Protein AF-A0A8H6G5R4-F1 (afdb_monomer_lite)

Organism: NCBI:txid112416

Sequence (240 aa):
MASVSSSRDLWDPYRVLDVDPSSPYSTCVGFAVSTGSRCKWRFNTEQFDTFQRATAVERLKAMSEMHPSQVTLAALYSLARNTLCRDFHQWQADAKSTEWEAKIEDYLLHEHNRGLAVVRPVTQPRYRLDDATQLQYGIAQDKHASEQEMKQLVGQMDVVKQDLAKRDRTIEQLGEQMDAVKYDLAKRDRHVEYLAKQVNVVNQELAEREDKVPSLEQPQKVKRGFWRALGRKFSRIMRK

pLDDT: mean 83.19, std 16.62, range [35.19, 98.19]

Foldseek 3Di:
DDPPPDDPPFPQLCVLLVADLPDQQGAAQFQDPVVRGGGRHGCPDPLHDPVLSVVLVVLSVVCRVDDLVPCDLVSQLSNNCSRHRPPPGNVCSNVSSVVSNVSSVVVVVVVVVVVVVVDDDDDDDPDDPVVVVVVVVVVVVVVVVVVVVVVVVVVVVVVVVVVVVVVVVVVVVVVVVVVVVVVVVVVVVVVVVVVVVVVVVVVVVVVVVVVCVVVVVVVVVVVVVVVVVVVVVVVVVVVD

Radius of gyration: 44.83 Å; chains: 1; bounding box: 81×40×153 Å

Secondary structure (DSSP, 8-state):
------------HHHHTT--TTSTT-B--SEETTTTEE---BTTSTTS-HHHHHHHHHHHHHHHTS-GGG--HHHHHHHHHHHS-TTTTGGGHHHHHHHHHHHHHHHHHHHHHHHHHT----------HHHHHHHHHHHHHHHHHHHHHHHHHHHHHHHHHHHHHHHHHHHHHHHHHHHHHHHHHHHHHHHHHHHHHHHHHHHHHHHHHHHHHHHHHHHHHHHHHHHHHHHHHHHHHTT-

Structure (mmCIF, N/CA/C/O backbone):
data_AF-A0A8H6G5R4-F1
#
_entry.id   AF-A0A8H6G5R4-F1
#
loop_
_atom_site.group_PDB
_atom_site.id
_atom_site.type_symbol
_atom_site.label_atom_id
_atom_site.label_alt_id
_atom_site.label_comp_id
_atom_site.label_asym_id
_atom_site.label_entity_id
_atom_site.label_seq_id
_atom_site.pdbx_PDB_ins_code
_atom_site.Cartn_x
_atom_site.Cartn_y
_atom_site.Cartn_z
_atom_site.occupancy
_atom_site.B_iso_or_equiv
_atom_site.auth_seq_id
_atom_site.auth_comp_id
_atom_site.auth_asym_id
_atom_site.auth_atom_id
_atom_site.pdbx_PDB_mo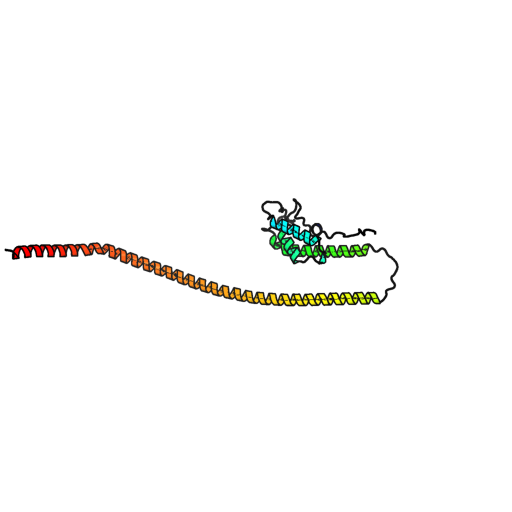del_num
ATOM 1 N N . MET A 1 1 ? 30.477 24.325 -38.672 1.00 38.66 1 MET A N 1
ATOM 2 C CA . MET A 1 1 ? 29.823 23.835 -37.441 1.00 38.66 1 MET A CA 1
ATOM 3 C C . MET A 1 1 ? 28.416 23.405 -37.812 1.00 38.66 1 MET A C 1
ATOM 5 O O . MET A 1 1 ? 27.524 24.237 -37.862 1.00 38.66 1 MET A O 1
ATOM 9 N N . ALA A 1 2 ? 28.258 22.145 -38.217 1.00 35.19 2 ALA A N 1
ATOM 10 C CA . ALA A 1 2 ? 26.959 21.583 -38.567 1.00 35.19 2 ALA A CA 1
ATOM 11 C C . ALA A 1 2 ? 26.328 21.027 -37.287 1.00 35.19 2 ALA A C 1
ATOM 13 O O . ALA A 1 2 ? 26.921 20.172 -36.630 1.00 35.19 2 ALA A O 1
ATOM 14 N N . SER A 1 3 ? 25.171 21.561 -36.905 1.00 40.31 3 SER A N 1
ATOM 15 C CA . SER A 1 3 ? 24.352 21.030 -35.824 1.00 40.31 3 SER A CA 1
ATOM 16 C C . SER A 1 3 ? 23.857 19.643 -36.227 1.00 40.31 3 SER A C 1
ATOM 18 O O . SER A 1 3 ? 23.028 19.491 -37.122 1.00 40.31 3 SER A O 1
ATOM 20 N N . VAL A 1 4 ? 24.387 18.614 -35.569 1.00 40.28 4 VAL A N 1
ATOM 21 C CA . VAL A 1 4 ? 23.888 17.243 -35.684 1.00 40.28 4 VAL A CA 1
ATOM 22 C C . VAL A 1 4 ? 22.517 17.201 -35.014 1.00 40.28 4 VAL A C 1
ATOM 24 O O . VAL A 1 4 ? 22.392 16.990 -33.814 1.00 40.28 4 VAL A O 1
ATOM 27 N N . SER A 1 5 ? 21.479 17.469 -35.797 1.00 49.97 5 SER A N 1
ATOM 28 C CA . SER A 1 5 ? 20.114 17.070 -35.474 1.00 49.97 5 SER A CA 1
ATOM 29 C C . SER A 1 5 ? 19.889 15.725 -36.146 1.00 49.97 5 SER A C 1
ATOM 31 O O . SER A 1 5 ? 19.658 15.696 -37.351 1.00 49.97 5 SER A O 1
ATOM 33 N N . SER A 1 6 ? 20.004 14.613 -35.416 1.00 41.09 6 SER A N 1
ATOM 34 C CA . SER A 1 6 ? 19.425 13.352 -35.889 1.00 41.09 6 SER A CA 1
ATOM 35 C C . SER A 1 6 ? 19.258 12.320 -34.773 1.00 41.09 6 SER A C 1
ATOM 37 O O . SER A 1 6 ? 20.236 11.834 -34.215 1.00 41.09 6 SER A O 1
ATOM 39 N N . SER A 1 7 ? 17.987 11.994 -34.520 1.00 42.78 7 SER A N 1
ATOM 40 C CA . SER A 1 7 ? 17.471 10.759 -33.919 1.00 42.78 7 SER A CA 1
ATOM 41 C C . SER A 1 7 ? 17.737 10.511 -32.426 1.00 42.78 7 SER A C 1
ATOM 43 O O . SER A 1 7 ? 18.259 9.482 -32.014 1.00 42.78 7 SER A O 1
ATOM 45 N N . ARG A 1 8 ? 17.238 11.414 -31.572 1.00 46.03 8 ARG A N 1
ATOM 46 C CA . ARG A 1 8 ? 16.456 10.925 -30.426 1.00 46.03 8 ARG A CA 1
ATOM 47 C C . ARG A 1 8 ? 15.116 10.495 -31.018 1.00 46.03 8 ARG A C 1
ATOM 49 O O . ARG A 1 8 ? 14.203 11.305 -31.093 1.00 46.03 8 ARG A O 1
ATOM 56 N N . ASP A 1 9 ? 15.016 9.282 -31.538 1.00 56.56 9 ASP A N 1
ATOM 57 C CA . ASP A 1 9 ? 13.703 8.688 -31.773 1.00 56.56 9 ASP A CA 1
ATOM 58 C C . ASP A 1 9 ? 13.187 8.339 -30.373 1.00 56.56 9 ASP A C 1
ATOM 60 O O . ASP A 1 9 ? 13.651 7.420 -29.702 1.00 56.56 9 ASP A O 1
ATOM 64 N N . LEU A 1 10 ? 12.422 9.311 -29.868 1.00 70.31 10 LEU A N 1
ATOM 65 C CA . LEU A 1 10 ? 12.208 9.613 -28.462 1.00 70.31 10 LEU A CA 1
ATOM 66 C C . LEU A 1 10 ? 11.535 8.436 -27.760 1.00 70.31 10 LEU A C 1
ATOM 68 O O . LEU A 1 10 ? 10.346 8.191 -27.962 1.00 70.31 10 LEU A O 1
ATOM 72 N N . TRP A 1 11 ? 12.277 7.790 -26.865 1.00 89.62 11 TRP A N 1
ATOM 73 C CA . TRP A 1 11 ? 11.680 7.098 -25.734 1.00 89.62 11 TRP A CA 1
ATOM 74 C C . TRP A 1 11 ? 10.604 8.003 -25.114 1.00 89.62 11 TRP A C 1
ATOM 76 O O . TRP A 1 11 ? 10.897 9.082 -24.597 1.00 89.62 11 TRP A O 1
ATOM 86 N N . ASP A 1 12 ? 9.352 7.573 -25.236 1.00 92.62 12 ASP A N 1
ATOM 87 C CA . ASP A 1 12 ? 8.184 8.272 -24.722 1.00 92.62 12 ASP A CA 1
ATOM 88 C C . ASP A 1 12 ? 7.429 7.315 -23.789 1.00 92.62 12 ASP A C 1
ATOM 90 O O . ASP A 1 12 ? 6.630 6.491 -24.258 1.00 92.62 12 ASP A O 1
ATOM 94 N N . PRO A 1 13 ? 7.668 7.394 -22.467 1.00 93.81 13 PRO A N 1
ATOM 95 C CA . PRO A 1 13 ? 7.026 6.500 -21.512 1.00 93.81 13 PRO A CA 1
ATOM 96 C C . PRO A 1 13 ? 5.502 6.650 -21.511 1.00 93.81 13 PRO A C 1
ATOM 98 O O . PRO A 1 13 ? 4.807 5.688 -21.198 1.00 93.81 13 PRO A O 1
ATOM 101 N N . TYR A 1 14 ? 4.953 7.805 -21.899 1.00 94.19 14 TYR A N 1
ATOM 102 C CA . TYR A 1 14 ? 3.503 7.996 -21.957 1.00 94.19 14 TYR A CA 1
ATOM 103 C C . TYR A 1 14 ? 2.882 7.087 -23.019 1.00 94.19 14 TYR A C 1
ATOM 105 O O . TYR A 1 14 ? 1.879 6.409 -22.777 1.00 94.19 14 TYR A O 1
ATOM 113 N N . ARG A 1 15 ? 3.522 7.030 -24.191 1.00 92.81 15 ARG A N 1
ATOM 114 C CA . ARG A 1 15 ? 3.078 6.215 -25.321 1.00 92.81 15 ARG A CA 1
ATOM 115 C C . ARG A 1 15 ? 3.380 4.733 -25.127 1.00 92.81 15 ARG A C 1
ATOM 117 O O . ARG A 1 15 ? 2.505 3.914 -25.395 1.00 92.81 15 ARG A O 1
ATOM 124 N N . VAL A 1 16 ? 4.585 4.380 -24.674 1.00 94.12 16 VAL A N 1
ATOM 125 C CA . VAL A 1 16 ? 4.979 2.968 -24.503 1.00 94.12 16 VAL A CA 1
ATOM 126 C C . VAL A 1 16 ? 4.159 2.302 -23.398 1.00 94.12 16 VAL A C 1
ATOM 128 O O . VAL A 1 16 ? 3.725 1.161 -23.548 1.00 94.12 16 VAL A O 1
ATOM 131 N N . LEU A 1 17 ? 3.882 3.021 -22.308 1.00 95.25 17 LEU A N 1
ATOM 132 C CA . LEU A 1 17 ? 3.147 2.473 -21.167 1.00 95.25 17 LEU A CA 1
ATOM 133 C C . LEU A 1 17 ? 1.622 2.654 -21.279 1.00 95.25 17 LEU A C 1
ATOM 135 O O . LEU A 1 17 ? 0.887 2.121 -20.446 1.00 95.25 17 LEU A O 1
ATOM 139 N N . ASP A 1 18 ? 1.134 3.340 -22.319 1.00 93.25 18 ASP A N 1
ATOM 140 C CA . ASP A 1 18 ? -0.285 3.673 -22.525 1.00 93.25 18 ASP A CA 1
ATOM 141 C C . ASP A 1 18 ? -0.898 4.400 -21.309 1.00 93.25 18 ASP A C 1
ATOM 143 O O . ASP A 1 18 ? -1.941 4.031 -20.749 1.00 93.25 18 ASP A O 1
ATOM 147 N N . VAL A 1 19 ? -0.209 5.441 -20.837 1.00 92.69 19 VAL A N 1
ATOM 148 C CA . VAL A 1 19 ? -0.613 6.190 -19.648 1.00 92.69 19 VAL A CA 1
ATOM 149 C C . VAL A 1 19 ? -0.302 7.674 -19.796 1.00 92.69 19 VAL A C 1
ATOM 151 O O . VAL A 1 19 ? 0.825 8.079 -20.044 1.00 92.69 19 VAL A O 1
ATOM 154 N N . ASP A 1 20 ? -1.323 8.505 -19.612 1.00 89.69 20 ASP A N 1
ATOM 155 C CA . ASP A 1 20 ? -1.184 9.959 -19.675 1.00 89.69 20 ASP A CA 1
ATOM 156 C C . ASP A 1 20 ? -1.947 10.603 -18.520 1.00 89.69 20 ASP A C 1
ATOM 158 O O . ASP A 1 20 ? -3.081 11.025 -18.705 1.00 89.69 20 ASP A O 1
ATOM 162 N N . PRO A 1 21 ? -1.394 10.665 -17.301 1.00 85.31 21 PRO A N 1
ATOM 163 C CA . PRO A 1 21 ? -2.087 11.241 -16.149 1.00 85.31 21 PRO A CA 1
ATOM 164 C C . PRO A 1 21 ? -2.329 12.754 -16.292 1.00 85.31 21 PRO A C 1
ATOM 166 O O . PRO A 1 21 ? -3.100 13.324 -15.518 1.00 85.31 21 PRO A O 1
ATOM 169 N N . SER A 1 22 ? -1.715 13.420 -17.274 1.00 84.44 22 SER A N 1
ATOM 170 C CA . SER A 1 22 ? -1.939 14.839 -17.560 1.00 84.44 22 SER A CA 1
ATOM 171 C C . SER A 1 22 ? -3.237 15.062 -18.338 1.00 84.44 22 SER A C 1
ATOM 173 O O . SER A 1 22 ? -3.900 16.079 -18.119 1.00 84.44 22 SER A O 1
ATOM 175 N N . SER A 1 23 ? -3.653 14.103 -19.171 1.00 86.00 23 SER A N 1
ATOM 176 C CA . SER A 1 23 ? -4.891 14.195 -19.948 1.00 86.00 23 SER A CA 1
ATOM 177 C C . SER A 1 23 ? -6.155 14.219 -19.072 1.00 86.00 23 SER A C 1
ATOM 179 O O . SER A 1 23 ? -6.308 13.407 -18.153 1.00 86.00 23 SER A O 1
ATOM 181 N N . PRO A 1 24 ? -7.139 15.085 -19.388 1.00 79.62 24 PRO A N 1
ATOM 182 C CA . PRO A 1 24 ? -8.436 15.093 -18.707 1.00 79.62 24 PRO A CA 1
ATOM 183 C C . PRO A 1 24 ? -9.267 13.827 -18.978 1.00 79.62 24 PRO A C 1
ATOM 185 O O . PRO A 1 24 ? -10.231 13.554 -18.260 1.00 79.62 24 PRO A O 1
ATOM 188 N N . TYR A 1 25 ? -8.903 13.049 -20.003 1.00 84.06 25 TYR A N 1
ATOM 189 C CA . TYR A 1 25 ? -9.539 11.777 -20.362 1.00 84.06 25 TYR A CA 1
ATOM 190 C C . TYR A 1 25 ? -8.823 10.568 -19.778 1.00 84.06 25 TYR A C 1
ATOM 192 O O . TYR A 1 25 ? -9.201 9.429 -20.048 1.00 84.06 25 TYR A O 1
ATOM 200 N N . SER A 1 26 ? -7.783 10.811 -18.994 1.00 86.06 26 SER A N 1
ATOM 201 C CA . SER A 1 26 ? -6.977 9.748 -18.453 1.00 86.06 26 SER A CA 1
ATOM 202 C C . SER A 1 26 ? -7.747 8.946 -17.418 1.00 86.06 26 SER A C 1
ATOM 204 O O . SER A 1 26 ? -8.464 9.490 -16.568 1.00 86.06 26 SER A O 1
ATOM 206 N N . THR A 1 27 ? -7.623 7.631 -17.537 1.00 90.94 27 THR A N 1
ATOM 207 C CA . THR A 1 27 ? -8.358 6.660 -16.738 1.00 90.94 27 THR A CA 1
ATOM 208 C C . THR A 1 27 ? -7.418 5.645 -16.118 1.00 90.94 27 THR A C 1
ATOM 210 O O . THR A 1 27 ? -6.323 5.382 -16.632 1.00 90.94 27 THR A O 1
ATOM 213 N N . CYS A 1 28 ? -7.885 5.066 -15.017 1.00 92.62 28 CYS A N 1
ATOM 214 C CA . CYS A 1 28 ? -7.249 3.954 -14.334 1.00 92.62 28 CYS A CA 1
ATOM 215 C C . CYS A 1 28 ? -6.707 2.919 -15.339 1.00 92.62 28 CYS A C 1
ATOM 217 O O . CYS A 1 28 ? -7.421 2.473 -16.238 1.00 92.62 28 CYS A O 1
ATOM 219 N N . VAL A 1 29 ? -5.437 2.532 -15.194 1.00 94.75 29 VAL A N 1
ATOM 220 C CA . VAL A 1 29 ? -4.781 1.537 -16.074 1.00 94.75 29 VAL A CA 1
ATOM 221 C C . VAL A 1 29 ? -5.223 0.098 -15.778 1.00 94.75 29 VAL A C 1
ATOM 223 O O . VAL A 1 29 ? -4.843 -0.836 -16.484 1.00 94.75 29 VAL A O 1
ATOM 226 N N . GLY A 1 30 ? -6.022 -0.087 -14.725 1.00 94.12 30 GLY A N 1
ATOM 227 C CA . GLY A 1 30 ? -6.499 -1.381 -14.256 1.00 94.12 30 GLY A CA 1
ATOM 228 C C . GLY A 1 30 ? -7.525 -2.007 -15.192 1.00 94.12 30 GLY A C 1
ATOM 229 O O . GLY A 1 30 ? -8.238 -1.316 -15.921 1.00 94.12 30 GLY A O 1
ATOM 230 N N . PHE A 1 31 ? -7.611 -3.331 -15.157 1.00 95.06 31 PHE A N 1
ATOM 231 C CA . PHE A 1 31 ? -8.575 -4.111 -15.919 1.00 95.06 31 PHE A CA 1
ATOM 232 C C . PHE A 1 31 ? -9.818 -4.393 -15.075 1.00 95.06 31 PHE A C 1
ATOM 234 O O . PHE A 1 31 ? -9.733 -5.032 -14.024 1.00 95.06 31 PHE A O 1
ATOM 241 N N . ALA A 1 32 ? -10.975 -3.944 -15.557 1.00 92.94 32 ALA A N 1
ATOM 242 C CA . ALA A 1 32 ? -12.261 -4.198 -14.930 1.00 92.94 32 ALA A CA 1
ATOM 243 C C . ALA A 1 32 ? -12.872 -5.483 -15.506 1.00 92.94 32 ALA A C 1
ATOM 245 O O . ALA A 1 32 ? -13.369 -5.501 -16.634 1.00 92.94 32 ALA A O 1
ATOM 246 N N . VAL A 1 33 ? -12.870 -6.556 -14.710 1.00 89.50 33 VAL A N 1
ATOM 247 C CA . VAL A 1 33 ? -13.396 -7.874 -15.117 1.00 89.50 33 VAL A CA 1
ATOM 248 C C . VAL A 1 33 ? -14.872 -7.800 -15.516 1.00 89.50 33 VAL A C 1
ATOM 250 O O . VAL A 1 33 ? -15.284 -8.450 -16.469 1.00 89.50 33 VAL A O 1
ATOM 253 N N . SER A 1 34 ? -15.658 -6.954 -14.845 1.00 89.38 34 SER A N 1
ATOM 254 C CA . SER A 1 34 ? -17.087 -6.773 -15.126 1.00 89.38 34 SER A CA 1
ATOM 255 C C . SER A 1 34 ? -17.384 -6.226 -16.525 1.00 89.38 34 SER A C 1
ATOM 257 O O . SER A 1 34 ? -18.458 -6.489 -17.057 1.00 89.38 34 SER A O 1
ATOM 259 N N . THR A 1 35 ? -16.459 -5.473 -17.124 1.00 88.56 35 THR A N 1
ATOM 260 C CA . THR A 1 35 ? -16.631 -4.880 -18.460 1.00 88.56 35 THR A CA 1
ATOM 261 C C . THR A 1 35 ? -15.692 -5.473 -19.505 1.00 88.56 35 THR A C 1
ATOM 263 O O . THR A 1 35 ? -15.773 -5.085 -20.668 1.00 88.56 35 THR A O 1
ATOM 266 N N . GLY A 1 36 ? -14.786 -6.373 -19.109 1.00 92.50 36 GLY A N 1
ATOM 267 C CA . GLY A 1 36 ? -13.773 -6.951 -19.993 1.00 92.50 36 GLY A CA 1
ATOM 268 C C . GLY A 1 36 ? -12.837 -5.907 -20.608 1.00 92.50 36 GLY A C 1
ATOM 269 O O . GLY A 1 36 ? -12.314 -6.114 -21.699 1.00 92.50 36 GLY A O 1
ATOM 270 N N . SER A 1 37 ? -12.666 -4.752 -19.959 1.00 93.19 37 SER A N 1
ATOM 271 C CA . SER A 1 37 ? -11.958 -3.605 -20.531 1.00 93.19 37 SER A CA 1
ATOM 272 C C . SER A 1 37 ? -11.129 -2.861 -19.490 1.00 93.19 37 SER A C 1
ATOM 274 O O . SER A 1 37 ? -11.285 -3.059 -18.284 1.00 93.19 37 SER A O 1
ATOM 276 N N . ARG A 1 38 ? -10.294 -1.923 -19.955 1.00 92.19 38 ARG A N 1
ATOM 277 C CA . ARG A 1 38 ? -9.663 -0.927 -19.082 1.00 92.19 38 ARG A CA 1
ATOM 278 C C . ARG A 1 38 ? -10.729 -0.191 -18.264 1.00 92.19 38 ARG A C 1
ATOM 280 O O . ARG A 1 38 ? -11.811 0.131 -18.771 1.00 92.19 38 ARG A O 1
ATOM 287 N N . CYS A 1 39 ? -10.426 0.034 -16.993 1.00 92.88 39 CYS A N 1
ATOM 288 C CA . CYS A 1 39 ? -11.277 0.746 -16.061 1.00 92.88 39 CYS A CA 1
ATOM 289 C C . CYS A 1 39 ? -11.512 2.174 -16.565 1.00 92.88 39 CYS A C 1
ATOM 291 O O . CYS A 1 39 ? -10.571 2.897 -16.865 1.00 92.88 39 CYS A O 1
ATOM 293 N N . LYS A 1 40 ? -12.776 2.604 -16.633 1.00 89.50 40 LYS A N 1
ATOM 294 C CA . LYS A 1 40 ? -13.148 3.940 -17.132 1.00 89.50 40 LYS A CA 1
ATOM 295 C C . LYS A 1 40 ? -13.137 5.025 -16.049 1.00 89.50 40 LYS A C 1
ATOM 297 O O . LYS A 1 40 ? -13.574 6.147 -16.307 1.00 89.50 40 LYS A O 1
ATOM 302 N N . TRP A 1 41 ? -12.667 4.705 -14.842 1.00 87.56 41 TRP A N 1
ATOM 303 C CA . TRP A 1 41 ? -12.584 5.671 -13.748 1.00 87.56 41 TRP A CA 1
ATOM 304 C C . TRP A 1 41 ? -11.518 6.716 -14.069 1.00 87.56 41 TRP A C 1
ATOM 306 O O . TRP A 1 41 ? -10.355 6.368 -14.272 1.00 87.56 41 TRP A O 1
ATOM 316 N N . ARG A 1 42 ? -11.922 7.986 -14.142 1.00 82.88 42 ARG A N 1
ATOM 317 C CA . ARG A 1 42 ? -11.053 9.106 -14.525 1.00 82.88 42 ARG A CA 1
ATOM 318 C C . ARG A 1 42 ? -10.220 9.626 -13.355 1.00 82.88 42 ARG A C 1
ATOM 320 O O . ARG A 1 42 ? -10.714 9.705 -12.237 1.00 82.88 42 ARG A O 1
ATOM 327 N N . PHE A 1 43 ? -9.013 10.106 -13.645 1.00 72.81 43 PHE A N 1
ATOM 328 C CA . PHE A 1 43 ? -8.146 10.769 -12.656 1.00 72.81 43 PHE A CA 1
ATOM 329 C C . PHE A 1 43 ? -8.603 12.184 -12.256 1.00 72.81 43 PHE A C 1
ATOM 331 O O . PHE A 1 43 ? -7.994 12.793 -11.386 1.00 72.81 43 PHE A O 1
ATOM 338 N N . ASN A 1 44 ? -9.638 12.731 -12.905 1.00 60.12 44 ASN A N 1
ATOM 339 C CA . ASN A 1 44 ? -10.095 14.117 -12.720 1.00 60.12 44 ASN A CA 1
ATOM 340 C C . ASN A 1 44 ? -11.446 14.235 -11.986 1.00 60.12 44 ASN A C 1
ATOM 342 O O . ASN A 1 44 ? -12.145 15.235 -12.118 1.00 60.12 44 ASN A O 1
ATOM 346 N N . THR A 1 45 ? -11.866 13.193 -11.269 1.00 62.56 45 THR A N 1
ATOM 347 C CA . THR A 1 45 ? -12.990 13.292 -10.325 1.00 62.56 45 THR A CA 1
ATOM 348 C C . THR A 1 45 ? -12.450 13.706 -8.961 1.00 62.56 45 THR A C 1
ATOM 350 O O . THR A 1 45 ? -11.389 13.216 -8.598 1.00 62.56 45 THR A O 1
ATOM 353 N N . GLU A 1 46 ? -13.184 14.501 -8.175 1.00 60.25 46 GLU A N 1
ATOM 354 C CA . GLU A 1 46 ? -12.821 14.879 -6.785 1.00 60.25 46 GLU A CA 1
ATOM 355 C C . GLU A 1 46 ? -12.451 13.680 -5.887 1.00 60.25 46 GLU A C 1
ATOM 357 O O . GLU A 1 46 ? -11.778 13.826 -4.874 1.00 60.25 46 GLU A O 1
ATOM 362 N N . GLN A 1 47 ? -12.877 12.478 -6.277 1.00 58.16 47 GLN A N 1
ATOM 363 C CA . GLN A 1 47 ? -12.598 11.207 -5.611 1.00 58.16 47 GLN A CA 1
ATOM 364 C C . GLN A 1 47 ? -11.198 10.638 -5.900 1.00 58.16 47 GLN A C 1
ATOM 366 O O . GLN A 1 47 ? -10.760 9.729 -5.199 1.00 58.16 47 GLN A O 1
ATOM 371 N N . PHE A 1 48 ? -10.499 11.126 -6.930 1.00 66.31 48 PHE A N 1
ATOM 372 C CA . PHE A 1 48 ? -9.139 10.698 -7.243 1.00 66.31 48 PHE A CA 1
ATOM 373 C C . PHE A 1 48 ? -8.145 11.681 -6.629 1.00 66.31 48 PHE A C 1
ATOM 375 O O . PHE A 1 48 ? -8.193 12.879 -6.894 1.00 66.31 48 PHE A O 1
ATOM 382 N N . ASP A 1 49 ? -7.248 11.162 -5.795 1.00 70.88 49 ASP A N 1
ATOM 383 C CA . ASP A 1 49 ? -6.310 11.956 -5.011 1.00 70.88 49 ASP A CA 1
ATOM 384 C C . ASP A 1 49 ? -5.367 12.758 -5.927 1.00 70.88 49 ASP A C 1
ATOM 386 O O . ASP A 1 49 ? -4.539 12.188 -6.648 1.00 70.88 49 ASP A O 1
ATOM 390 N N . THR A 1 50 ? -5.485 14.091 -5.892 1.00 78.19 50 THR A N 1
ATOM 391 C CA . THR A 1 50 ? -4.631 15.046 -6.619 1.00 78.19 50 THR A CA 1
ATOM 392 C C . THR A 1 50 ? -3.144 14.730 -6.436 1.00 78.19 50 THR A C 1
ATOM 394 O O . THR A 1 50 ? -2.347 14.917 -7.359 1.00 78.19 50 THR A O 1
ATOM 397 N N . PHE A 1 51 ? -2.771 14.183 -5.275 1.00 83.69 51 PHE A N 1
ATOM 398 C CA . PHE A 1 51 ? -1.410 13.763 -4.972 1.00 83.69 51 PHE A CA 1
ATOM 399 C C . PHE A 1 51 ? -0.939 12.566 -5.816 1.00 83.69 51 PHE A C 1
ATOM 401 O O . PHE A 1 51 ? 0.184 12.581 -6.328 1.00 83.69 51 PHE A O 1
ATOM 408 N N . GLN A 1 52 ? -1.782 11.545 -6.014 1.00 85.69 52 GLN A N 1
ATOM 409 C CA . GLN A 1 52 ? -1.431 10.367 -6.822 1.00 85.69 52 GLN A CA 1
ATOM 410 C C . GLN A 1 52 ? -1.198 10.754 -8.280 1.00 85.69 52 GLN A C 1
ATOM 412 O O . GLN A 1 52 ? -0.205 10.347 -8.884 1.00 85.69 52 GLN A O 1
ATOM 417 N N . ARG A 1 53 ? -2.067 11.612 -8.826 1.00 86.31 53 ARG A N 1
ATOM 418 C CA . ARG A 1 53 ? -1.928 12.124 -10.192 1.00 86.31 53 ARG A CA 1
ATOM 419 C C . ARG A 1 53 ? -0.626 12.902 -10.375 1.00 86.31 53 ARG A C 1
ATOM 421 O O . ARG A 1 53 ? 0.119 12.608 -11.306 1.00 86.31 53 ARG A O 1
ATOM 428 N N . ALA A 1 54 ? -0.334 13.855 -9.489 1.00 88.38 54 ALA A N 1
ATOM 429 C CA . ALA A 1 54 ? 0.908 14.628 -9.546 1.00 88.38 54 ALA A CA 1
ATOM 430 C C . ALA A 1 54 ? 2.142 13.713 -9.465 1.00 88.38 54 ALA A C 1
ATOM 432 O O . ALA A 1 54 ? 3.071 13.841 -10.258 1.00 88.38 54 ALA A O 1
ATOM 433 N N . THR A 1 55 ? 2.104 12.717 -8.578 1.00 91.88 55 THR A N 1
ATOM 434 C CA . THR A 1 55 ? 3.180 11.727 -8.441 1.00 91.88 55 THR A CA 1
ATOM 435 C C . THR A 1 55 ? 3.358 10.888 -9.711 1.00 91.88 55 THR A C 1
ATOM 437 O O . THR A 1 55 ? 4.489 10.612 -10.106 1.00 91.88 55 THR A O 1
ATOM 440 N N . ALA A 1 56 ? 2.271 10.484 -10.376 1.00 93.31 56 ALA A N 1
ATOM 441 C CA . ALA A 1 56 ? 2.342 9.752 -11.640 1.00 93.31 56 ALA A CA 1
ATOM 442 C C . ALA A 1 56 ? 2.966 10.598 -12.764 1.00 93.31 56 ALA A C 1
ATOM 444 O O . ALA A 1 56 ? 3.809 10.092 -13.504 1.00 93.31 56 ALA A O 1
ATOM 445 N N . VAL A 1 57 ? 2.596 11.882 -12.860 1.00 92.94 57 VAL A N 1
ATOM 446 C CA . VAL A 1 57 ? 3.170 12.831 -13.833 1.00 92.94 57 VAL A CA 1
ATOM 447 C C . VAL A 1 57 ? 4.675 12.990 -13.614 1.00 92.94 57 VAL A C 1
ATOM 449 O O . VAL A 1 57 ? 5.449 12.809 -14.551 1.00 92.94 57 VAL A O 1
ATOM 452 N N . GLU A 1 58 ? 5.105 13.261 -12.380 1.00 94.06 58 GLU A N 1
ATOM 453 C CA . GLU A 1 58 ? 6.530 13.426 -12.060 1.00 94.06 58 GLU A CA 1
ATOM 454 C C . GLU A 1 58 ? 7.338 12.153 -12.353 1.00 94.06 58 GLU A C 1
ATOM 456 O O . GLU A 1 58 ? 8.456 12.224 -12.860 1.00 94.06 58 GLU A O 1
ATOM 461 N N . ARG A 1 59 ? 6.762 10.967 -12.115 1.00 95.06 59 ARG A N 1
ATOM 462 C CA . ARG A 1 59 ? 7.421 9.691 -12.435 1.00 95.06 59 ARG A CA 1
ATOM 463 C C . ARG A 1 59 ? 7.603 9.480 -13.931 1.00 95.06 59 ARG A C 1
ATOM 465 O O . ARG A 1 59 ? 8.692 9.095 -14.343 1.00 95.06 59 ARG A O 1
ATOM 472 N N . LEU A 1 60 ? 6.573 9.735 -14.735 1.00 95.44 60 LEU A N 1
ATOM 473 C CA . LEU A 1 60 ? 6.675 9.617 -16.194 1.00 95.44 60 LEU A CA 1
ATOM 474 C C . LEU A 1 60 ? 7.657 10.634 -16.769 1.00 95.44 60 LEU A C 1
ATOM 476 O O . LEU A 1 60 ? 8.434 10.301 -17.660 1.00 95.44 60 LEU A O 1
ATOM 480 N N . LYS A 1 61 ? 7.679 11.849 -16.216 1.00 94.00 61 LYS A N 1
ATOM 481 C CA . LYS A 1 61 ? 8.672 12.862 -16.568 1.00 94.00 61 LYS A CA 1
ATOM 482 C C . LYS A 1 61 ? 10.092 12.386 -16.255 1.00 94.00 61 LYS A C 1
ATOM 484 O O . LYS A 1 61 ? 10.924 12.379 -17.156 1.00 94.00 61 LYS A O 1
ATOM 489 N N . ALA A 1 62 ? 10.348 11.897 -15.043 1.00 93.62 62 ALA A N 1
ATOM 490 C CA . ALA A 1 62 ? 11.653 11.347 -14.680 1.00 93.62 62 ALA A CA 1
ATOM 491 C C . ALA A 1 62 ? 12.051 10.167 -15.586 1.00 93.62 62 ALA A C 1
ATOM 493 O O . ALA A 1 62 ? 13.189 10.086 -16.034 1.00 93.62 62 ALA A O 1
ATOM 494 N N . MET A 1 63 ? 11.108 9.277 -15.919 1.00 95.62 63 MET A N 1
ATOM 495 C CA . MET A 1 63 ? 11.351 8.183 -16.866 1.00 95.62 63 MET A CA 1
ATOM 496 C C . MET A 1 63 ? 11.718 8.691 -18.259 1.00 95.62 63 MET A C 1
ATOM 498 O O . MET A 1 63 ? 12.599 8.107 -18.875 1.00 95.62 63 MET A O 1
ATOM 502 N N . SER A 1 64 ? 11.100 9.773 -18.744 1.00 93.56 64 SER A N 1
ATOM 503 C CA . SER A 1 64 ? 11.390 10.346 -20.070 1.00 93.56 64 SER A CA 1
ATOM 504 C C . SER A 1 64 ? 12.801 10.934 -20.193 1.00 93.56 64 SER A C 1
ATOM 506 O O . SER A 1 64 ? 13.313 11.098 -21.298 1.00 93.56 64 SER A O 1
ATOM 508 N N . GLU A 1 65 ? 13.445 11.223 -19.061 1.00 91.75 65 GLU A N 1
ATOM 509 C CA . GLU A 1 65 ? 14.817 11.733 -18.993 1.00 91.75 65 GLU A CA 1
ATOM 510 C C . GLU A 1 65 ? 15.863 10.602 -18.913 1.00 91.75 65 GLU A C 1
ATOM 512 O O . GLU A 1 65 ? 17.057 10.856 -19.073 1.00 91.75 65 GLU A O 1
ATOM 517 N N . MET A 1 66 ? 15.427 9.356 -18.697 1.00 90.75 66 MET A N 1
ATOM 518 C CA . MET A 1 66 ? 16.284 8.173 -18.582 1.00 90.75 66 MET A CA 1
ATOM 519 C C . MET A 1 66 ? 16.255 7.326 -19.857 1.00 90.75 66 MET A C 1
ATOM 521 O O . MET A 1 66 ? 15.296 7.357 -20.628 1.00 90.75 66 MET A O 1
ATOM 525 N N . HIS A 1 67 ? 17.299 6.521 -20.069 1.00 90.38 67 HIS A N 1
ATOM 526 C CA . HIS A 1 67 ? 17.247 5.484 -21.099 1.00 90.38 67 HIS A CA 1
ATOM 527 C C . HIS A 1 67 ? 16.257 4.380 -20.666 1.00 90.38 67 HIS A C 1
ATOM 529 O O . HIS A 1 67 ? 16.258 4.024 -19.486 1.00 90.38 67 HIS A O 1
ATOM 535 N N . PRO A 1 68 ? 15.443 3.791 -21.567 1.00 92.44 68 PRO A N 1
ATOM 536 C CA . PRO A 1 68 ? 14.446 2.779 -21.200 1.00 92.44 68 PRO A CA 1
ATOM 537 C C . PRO A 1 68 ? 15.018 1.597 -20.402 1.00 92.44 68 PRO A C 1
ATOM 539 O O . PRO A 1 68 ? 14.380 1.129 -19.467 1.00 92.44 68 PRO A O 1
ATOM 542 N N . SER A 1 69 ? 16.258 1.176 -20.681 1.00 90.06 69 SER A N 1
ATOM 543 C CA . SER A 1 69 ? 16.938 0.101 -19.930 1.00 90.06 69 SER A CA 1
ATOM 544 C C . SER A 1 69 ? 17.296 0.453 -18.477 1.00 90.06 69 SER A C 1
ATOM 546 O O . SER A 1 69 ? 17.742 -0.411 -17.732 1.00 90.06 69 SER A O 1
ATOM 548 N N . GLN A 1 70 ? 17.173 1.722 -18.079 1.00 92.50 70 GLN A N 1
ATOM 549 C CA . GLN A 1 70 ? 17.427 2.195 -16.714 1.00 92.50 70 GLN A CA 1
ATOM 550 C C . GLN A 1 70 ? 16.137 2.280 -15.885 1.00 92.50 70 GLN A C 1
ATOM 552 O O . GLN A 1 70 ? 16.189 2.533 -14.680 1.00 92.50 70 GLN A O 1
ATOM 557 N N . VAL A 1 71 ? 14.969 2.092 -16.509 1.00 94.12 71 VAL A N 1
ATOM 558 C CA . VAL A 1 71 ? 13.683 2.109 -15.813 1.00 94.12 71 VAL A CA 1
ATOM 559 C C . VAL A 1 71 ? 13.545 0.823 -15.003 1.00 94.12 71 VAL A C 1
ATOM 561 O O . VAL A 1 71 ? 13.450 -0.267 -15.551 1.00 94.12 71 VAL A O 1
ATOM 564 N N . THR A 1 72 ? 13.536 0.949 -13.677 1.00 94.88 72 THR A N 1
ATOM 565 C CA . THR A 1 72 ? 13.469 -0.207 -12.775 1.00 94.88 72 THR A CA 1
ATOM 566 C C . THR A 1 72 ? 12.037 -0.690 -12.554 1.00 94.88 72 THR A C 1
ATOM 568 O O . THR A 1 72 ? 11.090 0.105 -12.539 1.00 94.88 72 THR A O 1
ATOM 571 N N . LEU A 1 73 ? 11.879 -1.980 -12.242 1.00 92.12 73 LEU A N 1
ATOM 572 C CA . LEU A 1 73 ? 10.590 -2.562 -11.858 1.00 92.12 73 LEU A CA 1
ATOM 573 C C . LEU A 1 73 ? 9.948 -1.829 -10.665 1.00 92.12 73 LEU A C 1
ATOM 575 O O . LEU A 1 73 ? 8.742 -1.596 -10.648 1.00 92.12 73 LEU A O 1
ATOM 579 N N . ALA A 1 74 ? 10.747 -1.371 -9.696 1.00 93.88 74 ALA A N 1
ATOM 580 C CA . ALA A 1 74 ? 10.254 -0.583 -8.564 1.00 93.88 74 ALA A CA 1
ATOM 581 C C . ALA A 1 74 ? 9.644 0.766 -8.997 1.00 93.88 74 ALA A C 1
ATOM 583 O O . ALA A 1 74 ? 8.635 1.212 -8.436 1.00 93.88 74 ALA A O 1
ATOM 584 N N . ALA A 1 75 ? 10.226 1.420 -10.009 1.00 95.00 75 ALA A N 1
ATOM 585 C CA . ALA A 1 75 ? 9.685 2.655 -10.566 1.00 95.00 75 ALA A CA 1
ATOM 586 C C . ALA A 1 75 ? 8.358 2.403 -11.302 1.00 95.00 75 ALA A C 1
ATOM 588 O O . ALA A 1 75 ? 7.408 3.169 -11.104 1.00 95.00 75 ALA A O 1
ATOM 589 N N . LEU A 1 76 ? 8.269 1.311 -12.070 1.00 97.19 76 LEU A N 1
ATOM 590 C CA . LEU A 1 76 ? 7.048 0.875 -12.759 1.00 97.19 76 LEU A CA 1
ATOM 591 C C . LEU A 1 76 ? 5.939 0.492 -11.777 1.00 97.19 76 LEU A C 1
ATOM 593 O O . LEU A 1 76 ? 4.808 0.946 -11.925 1.00 97.19 76 LEU A O 1
ATOM 597 N N . TYR A 1 77 ? 6.261 -0.267 -10.730 1.00 96.94 77 TYR A N 1
ATOM 598 C CA . TYR A 1 77 ? 5.316 -0.637 -9.677 1.00 96.94 77 TYR A CA 1
ATOM 599 C C . TYR A 1 77 ? 4.731 0.595 -8.990 1.00 96.94 77 TYR A C 1
ATOM 601 O O . TYR A 1 77 ? 3.519 0.722 -8.800 1.00 96.94 77 TYR A O 1
ATOM 609 N N . SER A 1 78 ? 5.587 1.560 -8.652 1.00 96.06 78 SER A N 1
ATOM 610 C CA . SER A 1 78 ? 5.116 2.795 -8.041 1.00 96.06 78 SER A CA 1
ATOM 611 C C . SER A 1 78 ? 4.265 3.629 -9.003 1.00 96.06 78 SER A C 1
ATOM 613 O O . SER A 1 78 ? 3.246 4.183 -8.587 1.00 96.06 78 SER A O 1
ATOM 615 N N . LEU A 1 79 ? 4.617 3.691 -10.290 1.00 96.81 79 LEU A N 1
ATOM 616 C CA . LEU A 1 79 ? 3.771 4.317 -11.308 1.00 96.81 79 LEU A CA 1
ATOM 617 C C . LEU A 1 79 ? 2.407 3.613 -11.410 1.00 96.81 79 LEU A C 1
ATOM 619 O O . LEU A 1 79 ? 1.378 4.288 -11.457 1.00 96.81 79 LEU A O 1
ATOM 623 N N . ALA A 1 80 ? 2.375 2.279 -11.361 1.00 96.56 80 ALA A N 1
ATOM 624 C CA . ALA A 1 80 ? 1.145 1.496 -11.433 1.00 96.56 80 ALA A CA 1
ATOM 625 C C . ALA A 1 80 ? 0.230 1.835 -10.253 1.00 96.56 80 ALA A C 1
ATOM 627 O O . ALA A 1 80 ? -0.932 2.186 -10.440 1.00 96.56 80 ALA A O 1
ATOM 628 N N . ARG A 1 81 ? 0.766 1.874 -9.028 1.00 95.25 81 ARG A N 1
ATOM 629 C CA . ARG A 1 81 ? -0.009 2.272 -7.842 1.00 95.25 81 ARG A CA 1
ATOM 630 C C . ARG A 1 81 ? -0.610 3.672 -7.936 1.00 95.25 81 ARG A C 1
ATOM 632 O O . ARG A 1 81 ? -1.719 3.876 -7.453 1.00 95.25 81 ARG A O 1
ATOM 639 N N . ASN A 1 82 ? 0.092 4.614 -8.563 1.00 93.62 82 ASN A N 1
ATOM 640 C CA . ASN A 1 82 ? -0.382 5.992 -8.734 1.00 93.62 82 ASN A CA 1
ATOM 641 C C . ASN A 1 82 ? -1.336 6.172 -9.930 1.00 93.62 82 ASN A C 1
ATOM 643 O O . ASN A 1 82 ? -1.913 7.241 -10.102 1.00 93.62 82 ASN A O 1
ATOM 647 N N . THR A 1 83 ? -1.512 5.134 -10.751 1.00 94.12 83 THR A N 1
ATOM 648 C CA . THR A 1 83 ? -2.371 5.144 -11.948 1.00 94.12 83 THR A CA 1
ATOM 649 C C . THR A 1 83 ? -3.504 4.111 -11.870 1.00 94.12 83 THR A C 1
ATOM 651 O O . THR A 1 83 ? -4.318 3.991 -12.786 1.00 94.12 83 THR A O 1
ATOM 654 N N . LEU A 1 84 ? -3.611 3.385 -10.755 1.00 93.12 84 LEU A N 1
ATOM 655 C CA . LEU A 1 84 ? -4.692 2.452 -10.442 1.00 93.12 84 LEU A CA 1
ATOM 656 C C . LEU A 1 84 ? -5.649 3.082 -9.429 1.00 93.12 84 LEU A C 1
ATOM 658 O O . LEU A 1 84 ? -5.217 3.710 -8.465 1.00 93.12 84 LEU A O 1
ATOM 662 N N . CYS A 1 85 ? -6.960 2.884 -9.590 1.00 90.88 85 CYS A N 1
ATOM 663 C CA . CYS A 1 85 ? -7.908 3.376 -8.593 1.00 90.88 85 CYS A CA 1
ATOM 664 C C . CY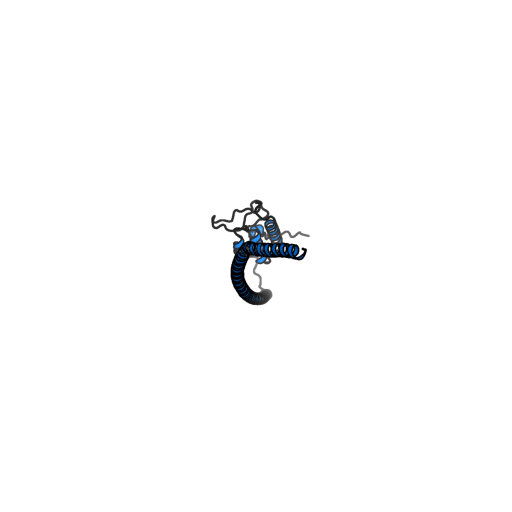S A 1 85 ? -7.716 2.647 -7.256 1.00 90.88 85 CYS A C 1
ATOM 666 O O . CYS A 1 85 ? -7.565 1.420 -7.204 1.00 90.88 85 CYS A O 1
ATOM 668 N N . ARG A 1 86 ? -7.698 3.440 -6.181 1.00 86.62 86 ARG A N 1
ATOM 669 C CA . ARG A 1 86 ? -7.319 3.013 -4.831 1.00 86.62 86 ARG A CA 1
ATOM 670 C C . ARG A 1 86 ? -8.188 1.876 -4.298 1.00 86.62 86 ARG A C 1
ATOM 672 O O . ARG A 1 86 ? -7.661 0.948 -3.694 1.00 86.62 86 ARG A O 1
ATOM 679 N N . ASP A 1 87 ? -9.484 1.934 -4.577 1.00 87.25 87 ASP A N 1
ATOM 680 C CA . ASP A 1 87 ? -10.455 1.055 -3.925 1.00 87.25 87 ASP A CA 1
ATOM 681 C C . ASP A 1 87 ? -10.632 -0.290 -4.637 1.00 87.25 87 ASP A C 1
ATOM 683 O O . ASP A 1 87 ? -11.010 -1.271 -4.004 1.00 87.25 87 ASP A O 1
ATOM 687 N N . PHE A 1 88 ? -10.341 -0.364 -5.942 1.00 89.44 88 PHE A N 1
ATOM 688 C CA . PHE A 1 88 ? -10.714 -1.535 -6.747 1.00 89.44 88 PHE A CA 1
ATOM 689 C C . PHE A 1 88 ? -9.551 -2.237 -7.438 1.00 89.44 88 PHE A C 1
ATOM 691 O O . PHE A 1 88 ? -9.622 -3.450 -7.615 1.00 89.44 88 PHE A O 1
ATOM 698 N N . HIS A 1 89 ? -8.492 -1.524 -7.841 1.00 94.75 89 HIS A N 1
ATOM 699 C CA . HIS A 1 89 ? -7.473 -2.102 -8.728 1.00 94.75 89 HIS A CA 1
ATOM 700 C C . HIS A 1 89 ? -6.036 -2.017 -8.197 1.00 94.75 89 HIS A C 1
ATOM 702 O O . HIS A 1 89 ? -5.120 -2.397 -8.913 1.00 94.75 89 HIS A O 1
ATOM 708 N N . GLN A 1 90 ? -5.797 -1.591 -6.951 1.00 93.19 90 GLN A N 1
ATOM 709 C CA . GLN A 1 90 ? -4.432 -1.529 -6.389 1.00 93.19 90 GLN A CA 1
ATOM 710 C C . GLN A 1 90 ? -3.707 -2.883 -6.377 1.00 93.19 90 GLN A C 1
ATOM 712 O O . GLN A 1 90 ? -2.493 -2.926 -6.548 1.00 93.19 90 GLN A O 1
ATOM 717 N N . TRP A 1 91 ? -4.442 -3.987 -6.234 1.00 95.50 91 TRP A N 1
ATOM 718 C CA . TRP A 1 91 ? -3.892 -5.346 -6.289 1.00 95.50 91 TRP A CA 1
ATOM 719 C C . TRP A 1 91 ? -3.361 -5.739 -7.680 1.00 95.50 91 TRP A C 1
ATOM 721 O O . TRP A 1 91 ? -2.665 -6.738 -7.804 1.00 95.50 91 TRP A O 1
ATOM 731 N N . GLN A 1 92 ? -3.661 -4.962 -8.727 1.00 96.62 92 GLN A N 1
ATOM 732 C CA . GLN A 1 92 ? -3.154 -5.188 -10.086 1.00 96.62 92 GLN A CA 1
ATOM 733 C C . GLN A 1 92 ? -1.796 -4.518 -10.340 1.00 96.62 92 GLN A C 1
ATOM 735 O O . GLN A 1 92 ? -1.283 -4.609 -11.454 1.00 96.62 92 GLN A O 1
ATOM 740 N N . ALA A 1 93 ? -1.217 -3.831 -9.348 1.00 96.56 93 ALA A N 1
ATOM 741 C CA . ALA A 1 93 ? 0.020 -3.072 -9.521 1.00 96.56 93 ALA A CA 1
ATOM 742 C C . ALA A 1 93 ? 1.199 -3.948 -9.968 1.00 96.56 93 ALA A C 1
ATOM 744 O O . ALA A 1 93 ? 1.889 -3.566 -10.909 1.00 96.56 93 ALA A O 1
ATOM 745 N N . ASP A 1 94 ? 1.374 -5.130 -9.365 1.00 95.06 94 ASP A N 1
ATOM 746 C CA . ASP A 1 94 ? 2.438 -6.073 -9.737 1.00 95.06 94 ASP A CA 1
ATOM 747 C C . ASP A 1 94 ? 2.293 -6.513 -11.197 1.00 95.06 94 ASP A C 1
ATOM 749 O O . ASP A 1 94 ? 3.185 -6.291 -12.016 1.00 95.06 94 ASP A O 1
ATOM 753 N N . ALA A 1 95 ? 1.111 -7.025 -11.555 1.00 92.62 95 ALA A N 1
ATOM 754 C CA . ALA A 1 95 ? 0.813 -7.476 -12.912 1.00 92.62 95 ALA A CA 1
ATOM 755 C C . ALA A 1 95 ? 1.003 -6.360 -13.953 1.00 92.62 95 ALA A C 1
ATOM 757 O O . ALA A 1 95 ? 1.533 -6.607 -15.035 1.00 92.62 95 ALA A O 1
ATOM 758 N N . LYS A 1 96 ? 0.610 -5.121 -13.627 1.00 96.62 96 LYS A N 1
ATOM 759 C CA . LYS A 1 96 ? 0.796 -3.974 -14.524 1.00 96.62 96 LYS A CA 1
ATOM 760 C C . LYS A 1 96 ? 2.254 -3.567 -14.669 1.00 96.62 96 LYS A C 1
ATOM 762 O O . LYS A 1 96 ? 2.663 -3.242 -15.778 1.00 96.62 96 LYS A O 1
ATOM 767 N N . SER A 1 97 ? 3.039 -3.615 -13.595 1.00 96.50 97 SER A N 1
ATOM 768 C CA . SER A 1 97 ? 4.472 -3.338 -13.692 1.00 96.50 97 SER A CA 1
ATOM 769 C C . SER A 1 97 ? 5.210 -4.363 -14.552 1.00 96.50 97 SER A C 1
ATOM 771 O O . SER A 1 97 ? 6.024 -3.955 -15.373 1.00 96.50 97 SER A O 1
ATOM 773 N N . THR A 1 98 ? 4.858 -5.649 -14.458 1.00 93.25 98 THR A N 1
ATOM 774 C CA . THR A 1 98 ? 5.415 -6.703 -15.322 1.00 93.25 98 THR A CA 1
ATOM 775 C C . THR A 1 98 ? 4.988 -6.538 -16.783 1.00 93.25 98 THR A C 1
ATOM 777 O O . THR A 1 98 ? 5.807 -6.680 -17.684 1.00 93.25 98 THR A O 1
ATOM 780 N N . GLU A 1 99 ? 3.724 -6.187 -17.048 1.00 95.31 99 GLU A N 1
ATOM 781 C CA . GLU A 1 99 ? 3.271 -5.879 -18.415 1.00 95.31 99 GLU A CA 1
ATOM 782 C C . GLU A 1 99 ? 4.066 -4.712 -19.021 1.00 95.31 99 GLU A C 1
ATOM 784 O O . GLU A 1 99 ? 4.435 -4.739 -20.192 1.00 95.31 99 GLU A O 1
ATOM 789 N N . TRP A 1 100 ? 4.323 -3.669 -18.234 1.00 97.88 100 TRP A N 1
ATOM 790 C CA . TRP A 1 100 ? 5.080 -2.504 -18.679 1.00 97.88 100 TRP A CA 1
ATOM 791 C C . TRP A 1 100 ? 6.562 -2.778 -18.894 1.00 97.88 100 TRP A C 1
ATOM 793 O O . TRP A 1 100 ? 7.127 -2.245 -19.843 1.00 97.88 100 TRP A O 1
ATOM 803 N N . GLU A 1 101 ? 7.169 -3.618 -18.063 1.00 96.94 101 GLU A N 1
ATOM 804 C CA . GLU A 1 101 ? 8.532 -4.106 -18.271 1.00 96.94 101 GLU A CA 1
ATOM 805 C C . GLU A 1 101 ? 8.644 -4.820 -19.625 1.00 96.94 101 GLU A C 1
ATOM 807 O O . GLU A 1 101 ? 9.466 -4.428 -20.451 1.00 96.94 101 GLU A O 1
ATOM 812 N N . ALA A 1 102 ? 7.717 -5.736 -19.929 1.00 93.81 102 ALA A N 1
ATOM 813 C CA . ALA A 1 102 ? 7.665 -6.409 -21.228 1.00 93.81 102 ALA A CA 1
ATOM 814 C C . ALA A 1 102 ? 7.488 -5.428 -22.407 1.00 93.81 102 ALA A C 1
ATOM 816 O O . ALA A 1 102 ? 8.142 -5.568 -23.437 1.00 93.81 102 ALA A O 1
ATOM 817 N N . LYS A 1 103 ? 6.661 -4.379 -22.263 1.00 95.06 103 LYS A N 1
ATOM 818 C CA . LYS A 1 103 ? 6.525 -3.337 -23.305 1.00 95.06 103 LYS A CA 1
ATOM 819 C C . LYS A 1 103 ? 7.813 -2.546 -23.528 1.00 95.06 103 LYS A C 1
ATOM 821 O O . LYS A 1 103 ? 8.079 -2.123 -24.652 1.00 95.06 103 LYS A O 1
ATOM 826 N N . ILE A 1 104 ? 8.590 -2.307 -22.471 1.00 94.12 104 ILE A N 1
ATOM 827 C CA . ILE A 1 104 ? 9.894 -1.644 -22.575 1.00 94.12 104 ILE A CA 1
ATOM 828 C C . ILE A 1 104 ? 10.895 -2.561 -23.284 1.00 94.12 104 ILE A C 1
ATOM 830 O O . ILE A 1 104 ? 11.627 -2.089 -24.152 1.00 94.12 104 ILE A O 1
ATOM 834 N N . GLU A 1 105 ? 10.903 -3.856 -22.972 1.00 91.12 105 GLU A N 1
ATOM 835 C CA . GLU A 1 105 ? 11.735 -4.845 -23.668 1.00 91.12 105 GLU A CA 1
ATOM 836 C C . GLU A 1 105 ? 11.391 -4.931 -25.161 1.00 91.12 105 GLU A C 1
ATOM 838 O O . GLU A 1 105 ? 12.287 -4.832 -26.003 1.00 91.12 105 GLU A O 1
ATOM 843 N N . ASP A 1 106 ? 10.102 -5.010 -25.504 1.00 90.19 106 ASP A N 1
ATOM 844 C CA . ASP A 1 106 ? 9.630 -4.991 -26.893 1.00 90.19 106 ASP A CA 1
ATOM 845 C C . ASP A 1 106 ? 10.055 -3.704 -27.613 1.00 90.19 106 ASP A C 1
ATOM 847 O O . ASP A 1 106 ? 10.536 -3.743 -28.749 1.00 90.19 106 ASP A O 1
ATOM 851 N N . TYR A 1 107 ? 9.929 -2.550 -26.948 1.00 90.88 107 TYR A N 1
ATOM 852 C CA . TYR A 1 107 ? 10.392 -1.268 -27.480 1.00 90.88 107 TYR A CA 1
ATOM 853 C C . TYR A 1 107 ? 11.898 -1.288 -27.778 1.00 90.88 107 TYR A C 1
ATOM 855 O O . TYR A 1 107 ? 12.316 -0.913 -28.874 1.00 90.88 107 TYR A O 1
ATOM 863 N N . LEU A 1 108 ? 12.715 -1.763 -26.833 1.00 88.81 108 LEU A N 1
ATOM 864 C CA . LEU A 1 108 ? 14.168 -1.868 -26.990 1.00 88.81 108 LEU A CA 1
ATOM 865 C C . LEU A 1 108 ? 14.550 -2.811 -28.140 1.00 88.81 108 LEU A C 1
ATOM 867 O O . LEU A 1 108 ? 15.450 -2.498 -28.923 1.00 88.81 108 LEU A O 1
ATOM 871 N N . LEU A 1 109 ? 13.843 -3.934 -28.284 1.00 87.12 109 LEU A N 1
ATOM 872 C CA . LEU A 1 109 ? 14.035 -4.879 -29.382 1.00 87.12 109 LEU A CA 1
ATOM 873 C C . LEU A 1 109 ? 13.683 -4.243 -30.735 1.00 87.12 109 LEU A C 1
ATOM 875 O O . LEU A 1 109 ? 14.411 -4.406 -31.719 1.00 87.12 109 LEU A O 1
ATOM 879 N N . HIS A 1 110 ? 12.576 -3.501 -30.800 1.00 84.44 110 HIS A N 1
ATOM 880 C CA . HIS A 1 110 ? 12.167 -2.788 -32.005 1.00 84.44 110 HIS A CA 1
ATOM 881 C C . HIS A 1 110 ? 13.172 -1.706 -32.406 1.00 84.44 110 HIS A C 1
ATOM 883 O O . HIS A 1 110 ? 13.533 -1.638 -33.582 1.00 84.44 110 HIS A O 1
ATOM 889 N N . GLU A 1 111 ? 13.674 -0.917 -31.456 1.00 82.62 111 GLU A N 1
ATOM 890 C CA . GLU A 1 111 ? 14.710 0.091 -31.709 1.00 82.62 111 GLU A CA 1
ATOM 891 C C . GLU A 1 111 ? 16.024 -0.549 -32.185 1.00 82.62 111 GLU A C 1
ATOM 893 O O . GLU A 1 111 ? 16.618 -0.094 -33.166 1.00 82.62 111 GLU A O 1
ATOM 898 N N . HIS A 1 112 ? 16.433 -1.672 -31.584 1.00 80.81 112 HIS A N 1
ATOM 899 C CA . HIS A 1 112 ? 17.598 -2.434 -32.037 1.00 80.81 112 HIS A CA 1
ATOM 900 C C . HIS A 1 112 ? 17.450 -2.906 -33.495 1.00 80.81 112 HIS A C 1
ATOM 902 O O . HIS A 1 112 ? 18.327 -2.676 -34.332 1.00 80.81 112 HIS A O 1
ATOM 908 N N . ASN A 1 113 ? 16.303 -3.500 -33.833 1.00 76.19 113 ASN A N 1
ATOM 909 C CA . ASN A 1 113 ? 16.009 -3.977 -35.187 1.00 76.19 113 ASN A CA 1
ATOM 910 C C . ASN A 1 113 ? 15.901 -2.835 -36.208 1.00 76.19 113 ASN A C 1
ATOM 912 O O . ASN A 1 113 ? 16.286 -2.991 -37.369 1.00 76.19 113 ASN A O 1
ATOM 916 N N . ARG A 1 114 ? 15.413 -1.666 -35.785 1.00 75.12 114 ARG A N 1
ATOM 917 C CA . ARG A 1 114 ? 15.333 -0.465 -36.620 1.00 75.12 114 ARG A CA 1
ATOM 918 C C . ARG A 1 114 ? 16.719 0.096 -36.938 1.00 75.12 114 ARG A C 1
ATOM 920 O O . ARG A 1 114 ? 16.950 0.501 -38.076 1.00 75.12 114 ARG A O 1
ATOM 927 N N . GLY A 1 115 ? 17.655 0.028 -35.989 1.00 63.34 115 GLY A N 1
ATOM 928 C CA . GLY A 1 115 ? 19.071 0.329 -36.218 1.00 63.34 115 GLY A CA 1
ATOM 929 C C . GLY A 1 115 ? 19.736 -0.611 -37.235 1.00 63.34 115 GLY A C 1
ATOM 930 O O . GLY A 1 115 ? 20.537 -0.163 -38.055 1.00 63.34 115 GLY A O 1
ATOM 931 N N . LEU A 1 116 ? 19.351 -1.893 -37.253 1.00 56.06 116 LEU A N 1
ATOM 932 C CA . LEU A 1 116 ? 19.845 -2.882 -38.223 1.00 56.06 116 LEU A CA 1
ATOM 933 C C . LEU A 1 116 ? 19.240 -2.712 -39.632 1.00 56.06 116 LEU A C 1
ATOM 935 O O . LEU A 1 116 ? 19.912 -2.985 -40.627 1.00 56.06 116 LEU A O 1
ATOM 939 N N . ALA A 1 117 ? 18.001 -2.222 -39.749 1.00 49.44 117 ALA A N 1
ATOM 940 C CA . ALA A 1 117 ? 17.291 -2.078 -41.026 1.00 49.44 117 ALA A CA 1
ATOM 941 C C . ALA A 1 117 ? 17.749 -0.885 -41.900 1.00 49.44 117 ALA A C 1
ATOM 943 O O . ALA A 1 117 ? 17.420 -0.833 -43.086 1.00 49.44 117 ALA A O 1
ATOM 944 N N . VAL A 1 118 ? 18.519 0.066 -41.355 1.00 51.28 118 VAL A N 1
ATOM 945 C CA . VAL A 1 118 ? 19.046 1.235 -42.100 1.00 51.28 118 VAL A CA 1
ATOM 946 C C . VAL A 1 118 ? 20.346 0.913 -42.862 1.00 51.28 118 VAL A C 1
ATOM 948 O O . VAL A 1 118 ? 20.797 1.696 -43.701 1.00 51.28 118 VAL A O 1
ATOM 951 N N . VAL A 1 119 ? 20.928 -0.275 -42.674 1.00 44.19 119 VAL A N 1
ATOM 952 C CA . VAL A 1 119 ? 22.139 -0.698 -43.392 1.00 44.19 119 VAL A CA 1
ATOM 953 C C . VAL A 1 119 ? 21.771 -1.394 -44.711 1.00 44.19 119 VAL A C 1
ATOM 955 O O . VAL A 1 119 ? 21.593 -2.607 -44.782 1.00 44.19 119 VAL A O 1
ATOM 958 N N . ARG A 1 120 ? 21.674 -0.618 -45.801 1.00 41.19 120 ARG A N 1
ATOM 959 C CA . ARG A 1 120 ? 21.764 -1.148 -47.180 1.00 41.19 120 ARG A CA 1
ATOM 960 C C . ARG A 1 120 ? 23.201 -1.634 -47.466 1.00 41.19 120 ARG A C 1
ATOM 962 O O . ARG A 1 120 ? 24.140 -1.108 -46.872 1.00 41.19 120 ARG A O 1
ATOM 969 N N . PRO A 1 121 ? 23.404 -2.614 -48.369 1.00 46.53 121 PRO A N 1
ATOM 970 C CA . PRO A 1 121 ? 24.631 -3.399 -48.420 1.00 46.53 121 PRO A CA 1
ATOM 971 C C . PRO A 1 121 ? 25.788 -2.572 -48.981 1.00 46.53 121 PRO A C 1
ATOM 973 O O . PRO A 1 121 ? 25.822 -2.247 -50.167 1.00 46.53 121 PRO A O 1
ATOM 976 N N . VAL A 1 122 ? 26.763 -2.271 -48.130 1.00 43.00 122 VAL A N 1
ATOM 977 C CA . VAL A 1 122 ? 28.080 -1.788 -48.537 1.00 43.00 122 VAL A CA 1
ATOM 978 C C . VAL A 1 122 ? 29.059 -2.926 -48.278 1.00 43.00 122 VAL A C 1
ATOM 980 O O . VAL A 1 122 ? 29.255 -3.331 -47.140 1.00 43.00 122 VAL A O 1
ATOM 983 N N . THR A 1 123 ? 29.565 -3.475 -49.386 1.00 44.28 123 THR A N 1
ATOM 984 C CA . THR A 1 123 ? 30.807 -4.247 -49.571 1.00 44.28 123 THR A CA 1
ATOM 985 C C . THR A 1 123 ? 31.365 -5.017 -48.370 1.00 44.28 123 THR A C 1
ATOM 987 O O . THR A 1 123 ? 31.793 -4.424 -47.386 1.00 44.28 123 THR A O 1
ATOM 990 N N . GLN A 1 124 ? 31.472 -6.341 -48.551 1.00 47.09 124 GLN A N 1
ATOM 991 C CA . GLN A 1 124 ? 32.261 -7.285 -47.747 1.00 47.09 124 GLN A CA 1
ATOM 992 C C . GLN A 1 124 ? 33.381 -6.626 -46.920 1.00 47.09 124 GLN A C 1
ATOM 994 O O . GLN A 1 124 ? 34.361 -6.139 -47.495 1.00 47.09 124 GLN A O 1
ATOM 999 N N . PRO A 1 125 ? 33.314 -6.692 -45.582 1.00 43.09 125 PRO A N 1
ATOM 1000 C CA . PRO A 1 125 ? 34.462 -6.413 -44.748 1.00 43.09 125 PRO A CA 1
ATOM 1001 C C . PRO A 1 125 ? 35.383 -7.633 -44.752 1.00 43.09 125 PRO A C 1
ATOM 1003 O O . PRO A 1 125 ? 34.990 -8.748 -44.405 1.00 43.09 125 PRO A O 1
ATOM 1006 N N . ARG A 1 126 ? 36.648 -7.407 -45.103 1.00 45.28 126 ARG A N 1
ATOM 1007 C CA . ARG A 1 126 ? 37.752 -8.226 -44.599 1.00 45.28 126 ARG A CA 1
ATOM 1008 C C . ARG A 1 126 ? 37.674 -8.193 -43.070 1.00 45.28 126 ARG A C 1
ATOM 1010 O O . ARG A 1 126 ? 38.025 -7.181 -42.473 1.00 45.28 126 ARG A O 1
ATOM 1017 N N . TYR A 1 127 ? 37.210 -9.275 -42.451 1.00 41.59 127 TYR A N 1
ATOM 1018 C CA . TYR A 1 127 ? 37.286 -9.448 -41.003 1.00 41.59 127 TYR A CA 1
ATOM 1019 C C . TYR A 1 127 ? 38.761 -9.434 -40.576 1.00 41.59 127 TYR A C 1
ATOM 1021 O O . TYR A 1 127 ? 39.528 -10.326 -40.945 1.00 41.59 127 TYR A O 1
ATOM 1029 N N . ARG A 1 128 ? 39.165 -8.416 -39.807 1.00 50.62 128 ARG A N 1
ATOM 1030 C CA . ARG A 1 128 ? 40.317 -8.525 -38.907 1.00 50.62 128 ARG A CA 1
ATOM 1031 C C . ARG A 1 128 ? 39.871 -9.381 -37.724 1.00 50.62 128 ARG A C 1
ATOM 1033 O O . ARG A 1 128 ? 38.831 -9.120 -37.129 1.00 50.62 128 ARG A O 1
ATOM 1040 N N . LEU A 1 129 ? 40.659 -10.397 -37.392 1.00 52.75 129 LEU A N 1
ATOM 1041 C CA . LEU A 1 129 ? 40.460 -11.283 -36.235 1.00 52.75 129 LEU A CA 1
ATOM 1042 C C . LEU A 1 129 ? 40.444 -10.519 -34.886 1.00 52.75 129 LEU A C 1
ATOM 1044 O O . LEU A 1 129 ? 39.996 -11.043 -33.866 1.00 52.75 129 LEU A O 1
ATOM 1048 N N . ASP A 1 130 ? 40.884 -9.265 -34.901 1.00 57.84 130 ASP A N 1
ATOM 1049 C CA . ASP A 1 130 ? 41.075 -8.395 -33.744 1.00 57.84 130 ASP A CA 1
ATOM 1050 C C . ASP A 1 130 ? 39.730 -7.928 -33.136 1.00 57.84 130 ASP A C 1
ATOM 1052 O O . ASP A 1 130 ? 39.570 -7.932 -31.914 1.00 57.84 130 ASP A O 1
ATOM 1056 N N . ASP A 1 131 ? 38.718 -7.641 -33.968 1.00 57.75 131 ASP A N 1
ATOM 1057 C CA . ASP A 1 131 ? 37.415 -7.110 -33.520 1.00 57.75 131 ASP A CA 1
ATOM 1058 C C . ASP A 1 131 ? 36.529 -8.190 -32.873 1.00 57.75 131 ASP A C 1
ATOM 1060 O O . ASP A 1 131 ? 35.824 -7.939 -31.894 1.00 57.75 131 ASP A O 1
ATOM 1064 N N . ALA A 1 132 ? 36.592 -9.426 -33.384 1.00 61.12 132 ALA A N 1
ATOM 1065 C CA . ALA A 1 132 ? 35.871 -10.566 -32.811 1.00 61.12 132 ALA A CA 1
ATOM 1066 C C . ALA A 1 132 ? 36.396 -10.912 -31.409 1.00 61.12 132 ALA A C 1
ATOM 1068 O O . ALA A 1 132 ? 35.621 -11.221 -30.505 1.00 61.12 132 ALA A O 1
ATOM 1069 N N . THR A 1 133 ? 37.711 -10.790 -31.220 1.00 65.94 133 THR A N 1
ATOM 1070 C CA . THR A 1 133 ? 38.365 -10.999 -29.928 1.00 65.94 133 THR A CA 1
ATOM 1071 C C . THR A 1 133 ? 37.937 -9.915 -28.934 1.00 65.94 133 THR A C 1
ATOM 1073 O O . THR A 1 133 ? 37.572 -10.222 -27.801 1.00 65.94 133 THR A O 1
ATOM 1076 N N . GLN A 1 134 ? 37.888 -8.651 -29.365 1.00 65.50 134 GLN A N 1
ATOM 1077 C CA . GLN A 1 134 ? 37.479 -7.528 -28.519 1.00 65.50 134 GLN A CA 1
ATOM 1078 C C . GLN A 1 134 ? 36.000 -7.600 -28.098 1.00 65.50 134 GLN A C 1
ATOM 1080 O O . GLN A 1 134 ? 35.684 -7.352 -26.933 1.00 65.50 134 GLN A O 1
ATOM 1085 N N . LEU A 1 135 ? 35.105 -8.024 -28.998 1.00 68.38 135 LEU A N 1
ATOM 1086 C CA . LEU A 1 135 ? 33.694 -8.269 -28.677 1.00 68.38 135 LEU A CA 1
ATOM 1087 C C . LEU A 1 135 ? 33.532 -9.420 -27.668 1.00 68.38 135 LEU A C 1
ATOM 1089 O O . LEU A 1 135 ? 32.744 -9.326 -26.729 1.00 68.38 135 LEU A O 1
ATOM 1093 N N . GLN A 1 136 ? 34.312 -10.492 -27.826 1.00 72.88 136 GLN A N 1
ATOM 1094 C CA . GLN A 1 136 ? 34.280 -11.648 -26.931 1.00 72.88 136 GLN A CA 1
ATOM 1095 C C . GLN A 1 136 ? 34.782 -11.305 -25.517 1.00 72.88 136 GLN A C 1
ATOM 1097 O O . GLN A 1 136 ? 34.216 -11.791 -24.537 1.00 72.88 136 GLN A O 1
ATOM 1102 N N . TYR A 1 137 ? 35.785 -10.425 -25.398 1.00 69.19 137 TYR A N 1
ATOM 1103 C CA . TYR A 1 137 ? 36.224 -9.881 -24.108 1.00 69.19 137 TYR A CA 1
ATOM 1104 C C . TYR A 1 137 ? 35.154 -9.000 -23.445 1.00 69.19 137 TYR A C 1
ATOM 1106 O O . TYR A 1 137 ? 34.949 -9.132 -22.240 1.00 69.19 137 TYR A O 1
ATOM 1114 N N . GLY A 1 138 ? 34.442 -8.163 -24.207 1.00 70.69 138 GLY A N 1
ATOM 1115 C CA . GLY A 1 138 ? 33.331 -7.353 -23.685 1.00 70.69 138 GLY A CA 1
ATOM 1116 C C . GLY A 1 138 ? 32.192 -8.213 -23.129 1.00 70.69 138 GLY A C 1
ATOM 1117 O O . GLY A 1 138 ? 31.804 -8.056 -21.976 1.00 70.69 138 GLY A O 1
ATOM 1118 N N . ILE A 1 139 ? 31.754 -9.225 -23.887 1.00 79.00 139 ILE A N 1
ATOM 1119 C CA . ILE A 1 139 ? 30.714 -10.174 -23.446 1.00 79.00 139 ILE A CA 1
ATOM 1120 C C . ILE A 1 139 ? 31.144 -10.920 -22.173 1.00 79.00 139 ILE A C 1
ATOM 1122 O O . ILE A 1 139 ? 30.331 -11.153 -21.277 1.00 79.00 139 ILE A O 1
ATOM 1126 N N . ALA A 1 140 ? 32.420 -11.305 -22.071 1.00 80.00 140 ALA A N 1
ATOM 1127 C CA . ALA A 1 140 ? 32.940 -11.968 -20.879 1.00 80.00 140 ALA A CA 1
ATOM 1128 C C . ALA A 1 140 ? 32.942 -11.043 -19.646 1.00 80.00 140 ALA A C 1
ATOM 1130 O O . ALA A 1 140 ? 32.656 -11.507 -18.541 1.00 80.00 140 ALA A O 1
ATOM 1131 N N . GLN A 1 141 ? 33.231 -9.751 -19.828 1.00 78.75 141 GLN A N 1
ATOM 1132 C CA . GLN A 1 141 ? 33.183 -8.752 -18.758 1.00 78.75 141 GLN A CA 1
ATOM 1133 C C . GLN A 1 141 ? 31.751 -8.478 -18.298 1.00 78.75 141 GLN A C 1
ATOM 1135 O O . GLN A 1 141 ? 31.496 -8.521 -17.095 1.00 78.75 141 GLN A O 1
ATOM 1140 N N . ASP A 1 142 ? 30.818 -8.293 -19.231 1.00 83.69 142 ASP A N 1
ATOM 1141 C CA . ASP A 1 142 ? 29.403 -8.061 -18.922 1.00 83.69 142 ASP A CA 1
ATOM 1142 C C . ASP A 1 142 ? 28.790 -9.266 -18.202 1.00 83.69 142 ASP A C 1
ATOM 1144 O O . ASP A 1 142 ? 28.089 -9.124 -17.198 1.00 83.69 142 ASP A O 1
ATOM 1148 N N . LYS A 1 143 ? 29.127 -10.482 -18.652 1.00 89.25 143 LYS A N 1
ATOM 1149 C CA . LYS A 1 143 ? 28.716 -11.717 -17.981 1.00 89.25 143 LYS A CA 1
ATOM 1150 C C . LYS A 1 143 ? 29.256 -11.788 -16.553 1.00 89.25 143 LYS A C 1
ATOM 1152 O O . LYS A 1 143 ? 28.510 -12.116 -15.636 1.00 89.25 143 LYS A O 1
ATOM 1157 N N . HIS A 1 144 ? 30.535 -11.476 -16.353 1.00 88.62 144 HIS A N 1
ATOM 1158 C CA . HIS A 1 144 ? 31.138 -11.488 -15.023 1.00 88.62 144 HIS A CA 1
ATOM 1159 C C . HIS A 1 144 ? 30.514 -10.428 -14.099 1.00 88.62 144 HIS A C 1
ATOM 1161 O O . HIS A 1 144 ? 30.256 -10.717 -12.932 1.00 88.62 144 HIS A O 1
ATOM 1167 N N . ALA A 1 145 ? 30.228 -9.229 -14.613 1.00 86.69 145 ALA A N 1
ATOM 1168 C CA . ALA A 1 145 ? 29.538 -8.180 -13.865 1.00 86.69 145 ALA A CA 1
ATOM 1169 C C . ALA A 1 145 ? 28.127 -8.629 -13.445 1.00 86.69 145 ALA A C 1
ATOM 1171 O O . ALA A 1 145 ? 27.788 -8.568 -12.264 1.00 86.69 145 ALA A O 1
ATOM 1172 N N . SER A 1 146 ? 27.351 -9.199 -14.372 1.00 88.25 146 SER A N 1
ATOM 1173 C CA . SER A 1 146 ? 26.019 -9.743 -14.078 1.00 88.25 146 SER A CA 1
ATOM 1174 C C . SER A 1 146 ? 26.060 -10.895 -13.061 1.00 88.25 146 SER A C 1
ATOM 1176 O O . SER A 1 146 ? 25.233 -10.963 -12.151 1.00 88.25 146 SER A O 1
ATOM 1178 N N . GLU A 1 147 ? 27.057 -11.783 -13.138 1.00 93.69 147 GLU A N 1
ATOM 1179 C CA . GLU A 1 147 ? 27.257 -12.847 -12.144 1.00 93.69 147 GLU A CA 1
ATOM 1180 C C . GLU A 1 147 ? 27.580 -12.296 -10.747 1.00 93.69 147 GLU A C 1
ATOM 1182 O O . GLU A 1 147 ? 27.155 -12.872 -9.740 1.00 93.69 147 GLU A O 1
ATOM 1187 N N . GLN A 1 148 ? 28.324 -11.191 -10.658 1.00 90.69 148 GLN A N 1
ATOM 1188 C CA . GLN A 1 148 ? 28.600 -10.520 -9.387 1.00 90.69 148 GLN A CA 1
ATOM 1189 C C . GLN A 1 148 ? 27.343 -9.864 -8.807 1.00 90.69 148 GLN A C 1
ATOM 1191 O O . GLN A 1 148 ? 27.070 -10.038 -7.617 1.00 90.69 148 GLN A O 1
ATOM 1196 N N . GLU A 1 149 ? 26.548 -9.187 -9.635 1.00 91.50 149 GLU A N 1
ATOM 1197 C CA . GLU A 1 149 ? 25.269 -8.600 -9.224 1.00 91.50 149 GLU A CA 1
ATOM 1198 C C . GLU A 1 149 ? 24.285 -9.672 -8.742 1.00 91.50 149 GLU A C 1
ATOM 1200 O O . GLU A 1 149 ? 23.699 -9.537 -7.666 1.00 91.50 149 GLU A O 1
ATOM 1205 N N . MET A 1 150 ? 24.168 -10.795 -9.461 1.00 92.38 150 MET A N 1
ATOM 1206 C CA . MET A 1 150 ? 23.344 -11.926 -9.024 1.00 92.38 150 MET A CA 1
ATOM 1207 C C . MET A 1 150 ? 23.796 -12.476 -7.670 1.00 92.38 150 MET A C 1
ATOM 1209 O O . MET A 1 150 ? 22.961 -12.720 -6.800 1.00 92.38 150 MET A O 1
ATOM 1213 N N . LYS A 1 151 ? 25.106 -12.639 -7.447 1.00 94.12 151 LYS A N 1
ATOM 1214 C CA . LYS A 1 151 ? 25.630 -13.076 -6.140 1.00 94.12 151 LYS A CA 1
ATOM 1215 C C . LYS A 1 151 ? 25.284 -12.086 -5.030 1.00 94.12 151 LYS A C 1
ATOM 1217 O O . LYS A 1 151 ? 24.938 -12.510 -3.928 1.00 94.12 151 LYS A O 1
ATOM 1222 N N . GLN A 1 152 ? 25.344 -10.786 -5.312 1.00 93.50 152 GLN A N 1
ATOM 1223 C CA . GLN A 1 152 ? 24.975 -9.753 -4.350 1.00 93.50 152 GLN A CA 1
ATOM 1224 C C . GLN A 1 152 ? 23.478 -9.793 -4.020 1.00 93.50 152 GLN A C 1
ATOM 1226 O O . GLN A 1 152 ? 23.119 -9.752 -2.843 1.00 93.50 152 GLN A O 1
ATOM 1231 N N . LEU A 1 153 ? 22.612 -9.930 -5.028 1.00 93.25 153 LEU A N 1
ATOM 1232 C CA . LEU A 1 153 ? 21.164 -10.050 -4.841 1.00 93.25 153 LEU A CA 1
ATOM 1233 C C . LEU A 1 153 ? 20.788 -11.316 -4.068 1.00 93.25 153 LEU A C 1
ATOM 1235 O O . LEU A 1 153 ? 19.951 -11.257 -3.170 1.00 93.25 153 LEU A O 1
ATOM 1239 N N . VAL A 1 154 ? 21.442 -12.445 -4.352 1.00 95.44 154 VAL A N 1
ATOM 1240 C CA . VAL A 1 154 ? 21.253 -13.687 -3.587 1.00 95.44 154 VAL A CA 1
ATOM 1241 C C . VAL A 1 154 ? 21.657 -13.485 -2.125 1.00 95.44 154 VAL A C 1
ATOM 1243 O O . VAL A 1 154 ? 20.886 -13.830 -1.232 1.00 95.44 154 VAL A O 1
ATOM 1246 N N . GLY A 1 155 ? 22.797 -12.838 -1.868 1.00 94.50 155 GLY A N 1
ATOM 1247 C CA . GLY A 1 155 ? 23.218 -12.498 -0.507 1.00 94.50 155 GLY A CA 1
ATOM 1248 C C . GLY A 1 155 ? 22.221 -11.586 0.219 1.00 94.50 155 GLY A C 1
ATOM 1249 O O . GLY A 1 155 ? 21.887 -11.832 1.377 1.00 94.50 155 GLY A O 1
ATOM 1250 N N . GLN A 1 156 ? 21.691 -10.562 -0.457 1.00 93.25 156 GLN A N 1
ATOM 1251 C CA . GLN A 1 156 ? 20.653 -9.690 0.108 1.00 93.25 156 GLN A CA 1
ATOM 1252 C C . GLN A 1 156 ? 19.358 -10.457 0.401 1.00 93.25 156 GLN A C 1
ATOM 1254 O O . GLN A 1 156 ? 18.753 -10.265 1.457 1.00 93.25 156 GLN A O 1
ATOM 1259 N N . MET A 1 157 ? 18.949 -11.355 -0.496 1.00 95.19 157 MET A N 1
ATOM 1260 C CA . MET A 1 157 ? 17.772 -12.198 -0.306 1.00 95.19 157 MET A CA 1
ATOM 1261 C C . MET A 1 157 ? 17.924 -13.111 0.918 1.00 95.19 157 MET A C 1
ATOM 1263 O O . MET A 1 157 ? 16.964 -13.281 1.670 1.00 95.19 157 MET A O 1
ATOM 1267 N N . ASP A 1 158 ? 19.111 -13.667 1.159 1.00 95.56 158 ASP A N 1
ATOM 1268 C CA . ASP A 1 158 ? 19.364 -14.506 2.334 1.00 95.56 158 ASP A CA 1
ATOM 1269 C C . ASP A 1 158 ? 19.281 -13.712 3.643 1.00 95.56 158 ASP A C 1
ATOM 1271 O O . ASP A 1 158 ? 18.700 -14.197 4.618 1.00 95.56 158 ASP A O 1
ATOM 1275 N N . VAL A 1 159 ? 19.767 -12.467 3.659 1.00 95.31 159 VAL A N 1
ATOM 1276 C CA . VAL A 1 159 ? 19.600 -11.558 4.807 1.00 95.31 159 VAL A CA 1
ATOM 1277 C C . VAL A 1 159 ? 18.118 -11.284 5.068 1.00 95.31 159 VAL A C 1
ATOM 1279 O O . VAL A 1 159 ? 17.652 -11.438 6.197 1.00 95.31 159 VAL A O 1
ATOM 1282 N N . VAL A 1 160 ? 17.349 -10.956 4.025 1.00 96.06 160 VAL A N 1
ATOM 1283 C CA . VAL A 1 160 ? 15.904 -10.708 4.153 1.00 96.06 160 VAL A CA 1
ATOM 1284 C C . VAL A 1 160 ? 15.170 -11.944 4.675 1.00 96.06 160 VAL A C 1
ATOM 1286 O O . VAL A 1 160 ? 14.332 -11.821 5.567 1.00 96.06 160 VAL A O 1
ATOM 1289 N N . LYS A 1 161 ? 15.504 -13.145 4.187 1.00 96.25 161 LYS A N 1
ATOM 1290 C CA . LYS A 1 161 ? 14.922 -14.403 4.683 1.00 96.25 161 LYS A CA 1
ATOM 1291 C C . LYS A 1 161 ? 15.212 -14.627 6.165 1.00 96.25 161 LYS A C 1
ATOM 1293 O O . LYS A 1 161 ? 14.316 -15.019 6.909 1.00 96.25 161 LYS A O 1
ATOM 1298 N N . GLN A 1 162 ? 16.444 -14.372 6.605 1.00 94.44 162 GLN A N 1
ATOM 1299 C CA . GLN A 1 162 ? 16.805 -14.499 8.017 1.00 94.44 162 GLN A CA 1
ATOM 1300 C C . GLN A 1 162 ? 16.046 -13.500 8.893 1.00 94.44 162 GLN A C 1
ATOM 1302 O O . GLN A 1 162 ? 15.595 -13.857 9.982 1.00 94.44 162 GLN A O 1
ATOM 1307 N N . ASP A 1 163 ? 15.880 -12.265 8.429 1.00 95.56 163 ASP A N 1
ATOM 1308 C CA . ASP A 1 163 ? 15.159 -11.239 9.179 1.00 95.56 163 ASP A CA 1
ATOM 1309 C C . ASP A 1 163 ? 13.648 -11.488 9.220 1.00 95.56 163 ASP A C 1
ATOM 1311 O O . ASP A 1 163 ? 13.026 -11.252 10.257 1.00 95.56 163 ASP A O 1
ATOM 1315 N N . LEU A 1 164 ? 13.061 -12.033 8.150 1.00 96.06 164 LEU A N 1
ATOM 1316 C CA . LEU A 1 164 ? 11.680 -12.522 8.164 1.00 96.06 164 LEU A CA 1
ATOM 1317 C C . LEU A 1 164 ? 11.507 -13.648 9.187 1.00 96.06 164 LEU A C 1
ATOM 1319 O O . LEU A 1 164 ? 10.653 -13.539 10.059 1.00 96.06 164 LEU A O 1
ATOM 1323 N N . ALA A 1 165 ? 12.396 -14.645 9.191 1.00 94.38 165 ALA A N 1
ATOM 1324 C CA . ALA A 1 165 ? 12.332 -15.737 10.162 1.00 94.38 165 ALA A CA 1
ATOM 1325 C C . ALA A 1 165 ? 12.465 -15.259 11.622 1.00 94.38 165 ALA A C 1
ATOM 1327 O O . ALA A 1 165 ? 11.859 -15.834 12.527 1.00 94.38 165 ALA A O 1
ATOM 1328 N N . LYS A 1 166 ? 13.253 -14.206 11.887 1.00 96.25 166 LYS A N 1
ATOM 1329 C CA . LYS A 1 166 ? 13.314 -13.582 13.223 1.00 96.25 166 LYS A CA 1
ATOM 1330 C C . LYS A 1 166 ? 11.997 -12.894 13.578 1.00 96.25 166 LYS A C 1
ATOM 1332 O O . LYS A 1 166 ? 11.533 -13.043 14.705 1.00 96.25 166 LYS A O 1
ATOM 1337 N N . ARG A 1 167 ? 11.407 -12.155 12.633 1.00 95.69 167 ARG A N 1
ATOM 1338 C CA . ARG A 1 167 ? 10.121 -11.473 12.826 1.00 95.69 167 ARG A CA 1
ATOM 1339 C C . ARG A 1 167 ? 8.988 -12.457 13.083 1.00 95.69 167 ARG A C 1
ATOM 1341 O O . ARG A 1 167 ? 8.218 -12.211 14.003 1.00 95.69 167 ARG A O 1
ATOM 1348 N N . ASP A 1 168 ? 8.934 -13.568 12.356 1.00 97.50 168 ASP A N 1
ATOM 1349 C CA . ASP A 1 168 ? 7.915 -14.605 12.550 1.00 97.50 168 ASP A CA 1
ATOM 1350 C C . ASP A 1 168 ? 7.957 -15.160 13.980 1.00 97.50 168 ASP A C 1
ATOM 1352 O O . ASP A 1 168 ? 6.938 -15.183 14.665 1.00 97.50 168 ASP A O 1
ATOM 1356 N N . ARG A 1 169 ? 9.156 -15.456 14.503 1.00 96.50 169 ARG A N 1
ATOM 1357 C CA . ARG A 1 169 ? 9.324 -15.872 15.909 1.00 96.50 169 ARG A CA 1
ATOM 1358 C C . ARG A 1 169 ? 8.872 -14.803 16.901 1.00 96.50 169 ARG A C 1
ATOM 1360 O O . ARG A 1 169 ? 8.298 -15.125 17.935 1.00 96.50 169 ARG A O 1
ATOM 1367 N N . THR A 1 170 ? 9.145 -13.526 16.623 1.00 96.56 170 THR A N 1
ATOM 1368 C CA . THR A 1 170 ? 8.670 -12.426 17.477 1.00 96.56 170 THR A CA 1
ATOM 1369 C C . THR A 1 170 ? 7.146 -12.324 17.455 1.00 96.56 170 THR A C 1
ATOM 1371 O O . THR A 1 170 ? 6.539 -12.093 18.498 1.00 96.56 170 THR A O 1
ATOM 1374 N N . ILE A 1 171 ? 6.520 -12.514 16.293 1.00 97.38 171 ILE A N 1
ATOM 1375 C CA . ILE A 1 171 ? 5.060 -12.514 16.151 1.00 97.38 171 ILE A CA 1
ATOM 1376 C C . ILE A 1 171 ? 4.450 -13.668 16.949 1.00 97.38 171 ILE A C 1
ATOM 1378 O O . ILE A 1 171 ? 3.495 -13.439 17.689 1.00 97.38 171 ILE A O 1
ATOM 1382 N N . GLU A 1 172 ? 5.023 -14.870 16.863 1.00 97.19 172 GLU A N 1
ATOM 1383 C CA . GLU A 1 172 ? 4.593 -16.028 17.658 1.00 97.19 172 GLU A CA 1
ATOM 1384 C C . GLU A 1 172 ? 4.683 -15.741 19.165 1.00 97.19 172 GLU A C 1
ATOM 1386 O O . GLU A 1 172 ? 3.692 -15.883 19.879 1.00 97.19 172 GLU A O 1
ATOM 1391 N N . GLN A 1 173 ? 5.824 -15.228 19.639 1.00 97.56 173 GLN A N 1
ATOM 1392 C CA . GLN A 1 173 ? 6.018 -14.874 21.052 1.00 97.56 173 GLN A CA 1
ATOM 1393 C C . GLN A 1 173 ? 5.025 -13.814 21.546 1.00 97.56 173 GLN A C 1
ATOM 1395 O O . GLN A 1 173 ? 4.497 -13.915 22.654 1.00 97.56 173 GLN A O 1
ATOM 1400 N N . LEU A 1 174 ? 4.754 -12.785 20.738 1.00 97.31 174 LEU A N 1
ATOM 1401 C CA . LEU A 1 174 ? 3.758 -11.765 21.075 1.00 97.31 174 LEU A CA 1
ATOM 1402 C C . LEU A 1 174 ? 2.335 -12.340 21.079 1.00 97.31 174 LEU A C 1
ATOM 1404 O O . LEU A 1 174 ? 1.522 -11.940 21.914 1.00 97.31 174 LEU A O 1
ATOM 1408 N N . GLY A 1 175 ? 2.041 -13.289 20.187 1.00 98.06 175 GLY A N 1
ATOM 1409 C CA . GLY A 1 175 ? 0.785 -14.036 20.173 1.00 98.06 175 GLY A CA 1
ATOM 1410 C C . GLY A 1 175 ? 0.558 -14.797 21.479 1.00 98.06 175 GLY A C 1
ATOM 1411 O O . GLY A 1 175 ? -0.476 -14.618 22.122 1.00 98.06 175 GLY A O 1
ATOM 1412 N N . GLU A 1 176 ? 1.560 -15.555 21.930 1.00 97.44 176 GLU A N 1
ATOM 1413 C CA . GLU A 1 176 ? 1.515 -16.293 23.200 1.00 97.44 176 GLU A CA 1
ATOM 1414 C C . GLU A 1 176 ? 1.318 -15.362 24.408 1.00 97.44 176 GLU A C 1
ATOM 1416 O O . GLU A 1 176 ? 0.487 -15.627 25.282 1.00 97.44 176 GLU A O 1
ATOM 1421 N N . GLN A 1 177 ? 2.034 -14.232 24.449 1.00 97.31 177 GLN A N 1
ATOM 1422 C CA . GLN A 1 177 ? 1.874 -13.231 25.510 1.00 97.31 177 GLN A CA 1
ATOM 1423 C C . GLN A 1 177 ? 0.470 -12.621 25.520 1.00 97.31 177 GLN A C 1
ATOM 1425 O O . GLN A 1 177 ? -0.126 -12.444 26.585 1.00 97.31 177 GLN A O 1
ATOM 1430 N N . MET A 1 178 ? -0.077 -12.304 24.346 1.00 97.69 178 MET A N 1
ATOM 1431 C CA . MET A 1 178 ? -1.421 -11.751 24.224 1.00 97.69 178 MET A CA 1
ATOM 1432 C C . MET A 1 178 ? -2.479 -12.736 24.735 1.00 97.69 178 MET A C 1
ATOM 1434 O O . MET A 1 178 ? -3.410 -12.324 25.431 1.00 97.69 178 MET A O 1
ATOM 1438 N N . ASP A 1 179 ? -2.343 -14.024 24.430 1.00 97.62 179 ASP A N 1
ATOM 1439 C CA . ASP A 1 179 ? -3.295 -15.037 24.882 1.00 97.62 179 ASP A CA 1
ATOM 1440 C C . ASP A 1 179 ? -3.200 -15.295 26.393 1.00 97.62 179 ASP A C 1
ATOM 1442 O O . ASP A 1 179 ? -4.236 -15.430 27.053 1.00 97.62 179 ASP A O 1
ATOM 1446 N N . ALA A 1 180 ? -1.998 -15.236 26.976 1.00 97.06 180 ALA A N 1
ATOM 1447 C CA . ALA A 1 180 ? -1.822 -15.258 28.428 1.00 97.06 180 ALA A CA 1
ATOM 1448 C C . ALA A 1 180 ? -2.523 -14.067 29.111 1.00 97.06 180 ALA A C 1
ATOM 1450 O O . ALA A 1 180 ? -3.266 -14.246 30.078 1.00 97.06 180 ALA A O 1
ATOM 1451 N N . VAL A 1 181 ? -2.368 -12.853 28.569 1.00 98.00 181 VAL A N 1
ATOM 1452 C CA . VAL A 1 181 ? -3.034 -11.651 29.101 1.00 98.00 181 VAL A CA 1
ATOM 1453 C C . VAL A 1 181 ? -4.555 -11.750 28.979 1.00 98.00 181 VAL A C 1
ATOM 1455 O O . VAL A 1 181 ? -5.265 -11.403 29.924 1.00 98.00 181 VAL A O 1
ATOM 1458 N N . LYS A 1 182 ? -5.084 -12.252 27.855 1.00 98.06 182 LYS A N 1
ATOM 1459 C CA . LYS A 1 182 ? -6.531 -12.487 27.694 1.00 98.06 182 LYS A CA 1
ATOM 1460 C C . LYS A 1 182 ? -7.062 -13.472 28.731 1.00 98.06 182 LYS A C 1
ATOM 1462 O O . LYS A 1 182 ? -8.133 -13.247 29.295 1.00 98.06 182 LYS A O 1
ATOM 1467 N N . TYR A 1 183 ? -6.323 -14.550 28.988 1.00 97.19 183 TYR A N 1
ATOM 1468 C CA . TYR A 1 183 ? -6.692 -15.529 30.004 1.00 97.19 183 TYR A CA 1
ATOM 1469 C C . TYR A 1 183 ? -6.746 -14.898 31.403 1.00 97.19 183 TYR A C 1
ATOM 1471 O O . TYR A 1 183 ? -7.731 -15.071 32.128 1.00 97.19 183 TYR A O 1
ATOM 1479 N N . ASP A 1 184 ? -5.732 -14.110 31.762 1.00 97.31 184 ASP A N 1
ATOM 1480 C CA . ASP A 1 184 ? -5.681 -13.415 33.048 1.00 97.31 184 ASP A CA 1
ATOM 1481 C C . ASP A 1 184 ? -6.782 -12.359 33.193 1.00 97.31 184 ASP A C 1
ATOM 1483 O O . ASP A 1 184 ? -7.384 -12.246 34.265 1.00 97.31 184 ASP A O 1
ATOM 1487 N N . LEU A 1 185 ? -7.100 -11.622 32.124 1.00 97.50 185 LEU A N 1
ATOM 1488 C CA . LEU A 1 185 ? -8.229 -10.689 32.095 1.00 97.50 185 LEU A CA 1
ATOM 1489 C C . LEU A 1 185 ? -9.550 -11.414 32.358 1.00 97.50 185 LEU A C 1
ATOM 1491 O O . LEU A 1 185 ? -10.262 -11.051 33.289 1.00 97.50 185 LEU A O 1
ATOM 1495 N N . ALA A 1 186 ? -9.821 -12.512 31.648 1.00 96.50 186 ALA A N 1
ATOM 1496 C CA . ALA A 1 186 ? -11.036 -13.298 31.860 1.00 96.50 186 ALA A CA 1
ATOM 1497 C C . ALA A 1 186 ? -11.137 -13.850 33.295 1.00 96.50 186 ALA A C 1
ATOM 1499 O O . ALA A 1 186 ? -12.224 -13.928 33.874 1.00 96.50 186 ALA A O 1
ATOM 1500 N N . LYS A 1 187 ? -10.006 -14.228 33.905 1.00 97.69 187 LYS A N 1
ATOM 1501 C CA . LYS A 1 187 ? -9.958 -14.648 35.312 1.00 97.69 187 LYS A CA 1
ATOM 1502 C C . LYS A 1 187 ? -10.282 -13.491 36.261 1.00 97.69 187 LYS A C 1
ATOM 1504 O O . LYS A 1 187 ? -11.020 -13.695 37.228 1.00 97.69 187 LYS A O 1
ATOM 1509 N N . ARG A 1 188 ? -9.749 -12.294 36.001 1.00 96.94 188 ARG A N 1
ATOM 1510 C CA . ARG A 1 188 ? -10.034 -11.088 36.794 1.00 96.94 188 ARG A CA 1
ATOM 1511 C C . ARG A 1 188 ? -11.491 -10.663 36.664 1.00 96.94 188 ARG A C 1
ATOM 1513 O O . ARG A 1 188 ? -12.096 -10.389 37.693 1.00 96.94 188 ARG A O 1
ATOM 1520 N N . ASP A 1 189 ? -12.071 -10.705 35.469 1.00 98.19 189 ASP A N 1
ATOM 1521 C CA . ASP A 1 189 ? -13.478 -10.354 35.240 1.00 98.19 189 ASP A CA 1
ATOM 1522 C C . ASP A 1 189 ? -14.420 -11.239 36.062 1.00 98.19 189 ASP A C 1
ATOM 1524 O O . ASP A 1 189 ? -15.286 -10.738 36.780 1.00 98.19 189 ASP A O 1
ATOM 1528 N N . ARG A 1 190 ? -14.181 -12.559 36.075 1.00 96.75 190 ARG A N 1
ATOM 1529 C CA . ARG A 1 190 ? -14.933 -13.491 36.937 1.00 96.75 190 ARG A CA 1
ATOM 1530 C C . ARG A 1 190 ? -14.776 -13.166 38.422 1.00 96.75 190 ARG A C 1
ATOM 1532 O O . ARG A 1 190 ? -15.726 -13.300 39.191 1.00 96.75 190 ARG A O 1
ATOM 1539 N N . HIS A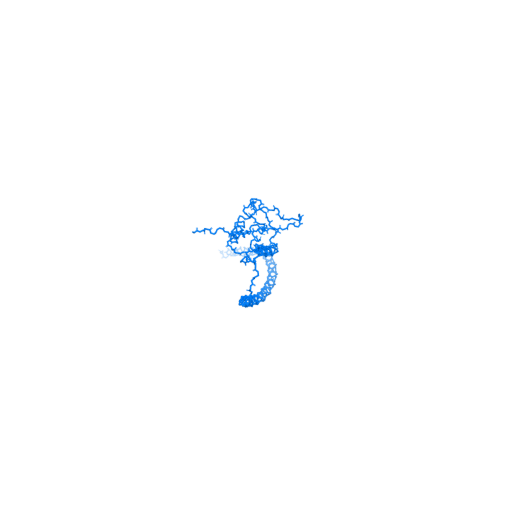 1 191 ? -13.579 -12.761 38.847 1.00 97.38 191 HIS A N 1
ATOM 1540 C CA . HIS A 1 191 ? -13.333 -12.395 40.240 1.00 97.38 191 HIS A CA 1
ATOM 1541 C C . HIS A 1 191 ? -14.035 -11.086 40.624 1.00 97.38 191 HIS A C 1
ATOM 1543 O O . HIS A 1 191 ? -14.616 -11.003 41.704 1.00 97.38 191 HIS A O 1
ATOM 1549 N N . VAL A 1 192 ? -14.044 -10.094 39.731 1.00 98.06 192 VAL A N 1
ATOM 1550 C CA . VAL A 1 192 ? -14.794 -8.844 39.908 1.00 98.06 192 VAL A CA 1
ATOM 1551 C C . VAL A 1 192 ? -16.290 -9.132 40.021 1.00 98.06 192 VAL A C 1
ATOM 1553 O O . VAL A 1 192 ? -16.935 -8.622 40.933 1.00 98.06 192 VAL A O 1
ATOM 1556 N N . GLU A 1 193 ? -16.838 -10.003 39.171 1.00 97.50 193 GLU A N 1
ATOM 1557 C CA . GLU A 1 193 ? -18.249 -10.393 39.245 1.00 97.50 193 GLU A CA 1
ATOM 1558 C C . GLU A 1 193 ? -18.586 -11.095 40.573 1.00 97.50 193 GLU A C 1
ATOM 1560 O O . GLU A 1 193 ? -19.622 -10.831 41.189 1.00 97.50 193 GLU A O 1
ATOM 1565 N N . TYR A 1 194 ? -17.691 -11.961 41.058 1.00 97.44 194 TYR A N 1
ATOM 1566 C CA . TYR A 1 194 ? -17.830 -12.595 42.368 1.00 97.44 194 TYR A CA 1
ATOM 1567 C C . TYR A 1 194 ? -17.828 -11.569 43.512 1.00 97.44 194 TYR A C 1
ATOM 1569 O O . TYR A 1 194 ? -18.705 -11.609 44.376 1.00 97.44 194 TYR A O 1
ATOM 1577 N N . LEU A 1 195 ? -16.881 -10.626 43.510 1.00 97.44 195 LEU A N 1
ATOM 1578 C CA . LEU A 1 195 ? -16.810 -9.575 44.527 1.00 97.44 195 LEU A CA 1
ATOM 1579 C C . LEU A 1 195 ? -18.035 -8.655 44.480 1.00 97.44 195 LEU A C 1
ATOM 1581 O O . LEU A 1 195 ? -18.558 -8.298 45.532 1.00 97.44 195 LEU A O 1
ATOM 1585 N N . ALA A 1 196 ? -18.545 -8.328 43.291 1.00 97.50 196 ALA A N 1
ATOM 1586 C CA . ALA A 1 196 ? -19.766 -7.540 43.140 1.00 97.50 196 ALA A CA 1
ATOM 1587 C C . ALA A 1 196 ? -20.978 -8.229 43.795 1.00 97.50 196 ALA A C 1
ATOM 1589 O O . ALA A 1 196 ? -21.762 -7.578 44.488 1.00 97.50 196 ALA A O 1
ATOM 1590 N N . LYS A 1 197 ? -21.102 -9.557 43.652 1.00 96.94 197 LYS A N 1
ATOM 1591 C CA . LYS A 1 197 ? -22.142 -10.343 44.341 1.00 96.94 197 LYS A CA 1
ATOM 1592 C C . LYS A 1 197 ? -21.983 -10.281 45.861 1.00 96.94 197 LYS A C 1
ATOM 1594 O O . LYS A 1 197 ? -22.969 -10.057 46.554 1.00 96.94 197 LYS A O 1
ATOM 1599 N N . GLN A 1 198 ? -20.759 -10.419 46.373 1.00 96.88 198 GLN A N 1
ATOM 1600 C CA . GLN A 1 198 ? -20.479 -10.320 47.812 1.00 96.88 198 GLN A CA 1
ATOM 1601 C C . GLN A 1 198 ? -20.822 -8.934 48.378 1.00 96.88 198 GLN A C 1
ATOM 1603 O O . GLN A 1 198 ? -21.470 -8.835 49.416 1.00 96.88 198 GLN A O 1
ATOM 1608 N N . VAL A 1 199 ? -20.457 -7.860 47.671 1.00 97.50 199 VAL A N 1
ATOM 1609 C CA . VAL A 1 199 ? -20.803 -6.483 48.063 1.00 97.50 199 VAL A CA 1
ATOM 1610 C C . VAL A 1 199 ? -22.318 -6.290 48.131 1.00 97.50 199 VAL A C 1
ATOM 1612 O O . VAL A 1 199 ? -22.811 -5.692 49.084 1.00 97.50 199 VAL A O 1
ATOM 1615 N N . ASN A 1 200 ? -23.074 -6.833 47.172 1.00 96.31 200 ASN A N 1
ATOM 1616 C CA . ASN A 1 200 ? -24.536 -6.759 47.201 1.00 96.31 200 ASN A CA 1
ATOM 1617 C C . ASN A 1 200 ? -25.140 -7.466 48.422 1.00 96.31 200 ASN A C 1
ATOM 1619 O O . ASN A 1 200 ? -26.050 -6.914 49.037 1.00 96.31 200 ASN A O 1
ATOM 1623 N N . VAL A 1 201 ? -24.623 -8.641 48.796 1.00 96.69 201 VAL A N 1
ATOM 1624 C CA . VAL A 1 201 ? -25.064 -9.362 50.004 1.00 96.69 201 VAL A CA 1
ATOM 1625 C C . VAL A 1 201 ? -24.792 -8.529 51.256 1.00 96.69 201 VAL A C 1
ATOM 1627 O O . VAL A 1 201 ? -25.701 -8.296 52.046 1.00 96.69 201 VAL A O 1
ATOM 1630 N N . VAL A 1 202 ? -23.571 -8.008 51.406 1.00 96.81 202 VAL A N 1
ATOM 1631 C CA . VAL A 1 202 ? -23.205 -7.179 52.567 1.00 96.81 202 VAL A CA 1
ATOM 1632 C C . VAL A 1 202 ? -24.060 -5.912 52.645 1.00 96.81 202 VAL A C 1
ATOM 1634 O O . VAL A 1 202 ? -24.500 -5.540 53.729 1.00 96.81 202 VAL A O 1
ATOM 1637 N N . ASN A 1 203 ? -24.347 -5.264 51.513 1.00 96.06 203 ASN A N 1
ATOM 1638 C CA . ASN A 1 203 ? -25.220 -4.089 51.479 1.00 96.06 203 ASN A CA 1
ATOM 1639 C C . ASN A 1 203 ? -26.661 -4.421 51.897 1.00 96.06 203 ASN A C 1
ATOM 1641 O O . ASN A 1 203 ? -27.280 -3.628 52.603 1.00 96.06 203 ASN A O 1
ATOM 1645 N N . GLN A 1 204 ? -27.191 -5.585 51.503 1.00 94.56 204 GLN A N 1
ATOM 1646 C CA . GLN A 1 204 ? -28.507 -6.049 51.958 1.00 94.56 204 GLN A CA 1
ATOM 1647 C C . GLN A 1 204 ? -28.520 -6.306 53.468 1.00 94.56 204 GLN A C 1
ATOM 1649 O O . GLN A 1 204 ? -29.398 -5.806 54.167 1.00 94.56 204 GLN A O 1
ATOM 1654 N N . GLU A 1 205 ? -27.519 -7.017 53.993 1.00 94.50 205 GLU A N 1
ATOM 1655 C CA . GLU A 1 205 ? -27.395 -7.264 55.435 1.00 94.50 205 GLU A CA 1
ATOM 1656 C C . GLU A 1 205 ? -27.250 -5.965 56.240 1.00 94.50 205 GLU A C 1
ATOM 1658 O O . GLU A 1 205 ? -27.782 -5.852 57.349 1.00 94.50 205 GLU A O 1
ATOM 1663 N N . LEU A 1 206 ? -26.526 -4.980 55.699 1.00 94.50 206 LEU A N 1
ATOM 1664 C CA . LEU A 1 206 ? -26.373 -3.670 56.320 1.00 94.50 206 LEU A CA 1
ATOM 1665 C C . LEU A 1 206 ? -27.713 -2.931 56.369 1.00 94.50 206 LEU A C 1
ATOM 1667 O O . LEU A 1 206 ? -28.091 -2.473 57.445 1.00 94.50 206 LEU A O 1
ATOM 1671 N N . ALA A 1 207 ? -28.456 -2.894 55.260 1.00 92.81 207 ALA A N 1
ATOM 1672 C CA . ALA A 1 207 ? -29.780 -2.277 55.203 1.00 92.81 207 ALA A CA 1
ATOM 1673 C C . ALA A 1 207 ? -30.752 -2.917 56.213 1.00 92.81 207 ALA A C 1
ATOM 1675 O O . ALA A 1 207 ? -31.408 -2.216 56.982 1.00 92.81 207 ALA A O 1
ATOM 1676 N N . GLU A 1 208 ? -30.776 -4.251 56.310 1.00 91.69 208 GLU A N 1
ATOM 1677 C CA . GLU A 1 208 ? -31.592 -4.948 57.312 1.00 91.69 208 GLU A CA 1
ATOM 1678 C C . GLU A 1 208 ? -31.200 -4.605 58.755 1.00 91.69 208 GLU A C 1
ATOM 1680 O O . GLU A 1 208 ? -32.045 -4.592 59.658 1.00 91.69 208 GLU A O 1
ATOM 1685 N N . ARG A 1 209 ? -29.904 -4.400 59.017 1.00 89.62 209 ARG A N 1
ATOM 1686 C CA . ARG A 1 209 ? -29.424 -3.997 60.342 1.00 89.62 209 ARG A CA 1
ATOM 1687 C C . ARG A 1 209 ? -29.811 -2.559 60.645 1.00 89.62 209 ARG A C 1
ATOM 1689 O O . ARG A 1 209 ? -30.266 -2.309 61.760 1.00 89.62 209 ARG A O 1
ATOM 1696 N N . GLU A 1 210 ? -29.664 -1.649 59.688 1.00 91.62 210 GLU A N 1
ATOM 1697 C CA . GLU A 1 210 ? -30.069 -0.248 59.819 1.00 91.62 210 GLU A CA 1
ATOM 1698 C C . GLU A 1 210 ? -31.567 -0.125 60.128 1.00 91.62 210 GLU A C 1
ATOM 1700 O O . GLU A 1 210 ? -31.928 0.580 61.070 1.00 91.62 210 GLU A O 1
ATOM 1705 N N . ASP A 1 211 ? -32.425 -0.914 59.475 1.00 87.88 211 ASP A N 1
ATOM 1706 C CA . ASP A 1 211 ? -33.867 -0.963 59.766 1.00 87.88 211 ASP A CA 1
ATOM 1707 C C . ASP A 1 211 ? -34.193 -1.490 61.177 1.00 87.88 211 ASP A C 1
ATOM 1709 O O . ASP A 1 211 ? -35.187 -1.098 61.799 1.00 87.88 211 ASP A O 1
ATOM 1713 N N . LYS A 1 212 ? -33.349 -2.366 61.737 1.00 82.56 212 LYS A N 1
ATOM 1714 C CA . LYS A 1 212 ? -33.529 -2.910 63.096 1.00 82.56 212 LYS A CA 1
ATOM 1715 C C . LYS A 1 212 ? -33.061 -1.943 64.189 1.00 82.56 212 LYS A C 1
ATOM 1717 O O . LYS A 1 212 ? -33.557 -2.038 65.317 1.00 82.56 212 LYS A O 1
ATOM 1722 N N . VAL A 1 213 ? -32.160 -0.999 63.903 1.00 79.38 213 VAL A N 1
ATOM 1723 C CA . VAL A 1 213 ? -31.612 -0.053 64.901 1.00 79.38 213 VAL A CA 1
ATOM 1724 C C . VAL A 1 213 ? -32.699 0.790 65.601 1.00 79.38 213 VAL A C 1
ATOM 1726 O O . VAL A 1 213 ? -32.707 0.817 66.838 1.00 79.38 213 VAL A O 1
ATOM 1729 N N . PRO A 1 214 ? -33.674 1.407 64.900 1.00 73.50 214 PRO A N 1
ATOM 1730 C CA . PRO A 1 214 ? -34.760 2.161 65.533 1.00 73.50 214 PRO A CA 1
ATOM 1731 C C . PRO A 1 214 ? -35.586 1.336 66.531 1.00 73.50 214 PRO A C 1
ATOM 1733 O O . PRO A 1 214 ? -35.989 1.842 67.584 1.00 73.50 214 PRO A O 1
ATOM 1736 N N . SER A 1 215 ? -35.804 0.050 66.230 1.00 67.00 215 SER A N 1
ATOM 1737 C CA . SER A 1 215 ? -36.582 -0.866 67.076 1.00 67.00 215 SER A CA 1
ATOM 1738 C C . SER A 1 215 ? -35.886 -1.182 68.408 1.00 67.00 215 SER A C 1
ATOM 1740 O O . SER A 1 215 ? -36.545 -1.406 69.424 1.00 67.00 215 SER A O 1
ATOM 1742 N N . LEU A 1 216 ? -34.549 -1.131 68.436 1.00 67.00 216 LEU A N 1
ATOM 1743 C CA . LEU A 1 216 ? -33.731 -1.365 69.627 1.00 67.00 216 LEU A CA 1
ATOM 1744 C C . LEU A 1 216 ? -33.523 -0.088 70.461 1.00 67.00 216 LEU A C 1
ATOM 1746 O O . LEU A 1 216 ? -33.370 -0.164 71.684 1.00 67.00 216 LEU A O 1
ATOM 1750 N N . GLU A 1 217 ? -33.571 1.095 69.843 1.00 65.38 217 GLU A N 1
ATOM 1751 C CA . GLU A 1 217 ? -33.473 2.372 70.561 1.00 65.38 217 GLU A CA 1
ATOM 1752 C C . GLU A 1 217 ? -34.703 2.689 71.428 1.00 65.38 217 GLU A C 1
ATOM 1754 O O . GLU A 1 217 ? -34.568 3.256 72.520 1.00 65.38 217 GLU A O 1
ATOM 1759 N N . GLN A 1 218 ? -35.908 2.337 70.971 1.00 61.06 218 GLN A N 1
ATOM 1760 C CA . GLN A 1 218 ? -37.152 2.596 71.705 1.00 61.06 218 GLN A CA 1
ATOM 1761 C C . GLN A 1 218 ? -37.183 1.970 73.117 1.00 61.06 218 GLN A C 1
ATOM 1763 O O . GLN A 1 218 ? -37.384 2.714 74.085 1.00 61.06 218 GLN A O 1
ATOM 1768 N N . PRO A 1 219 ? -36.925 0.661 73.315 1.00 61.31 219 PRO A N 1
ATOM 1769 C CA . PRO A 1 219 ? -36.933 0.059 74.649 1.00 61.31 219 PRO A CA 1
ATOM 1770 C C . PRO A 1 219 ? -35.830 0.613 75.568 1.00 61.31 219 PRO A C 1
ATOM 1772 O O . PRO A 1 219 ? -36.021 0.675 76.787 1.00 61.31 219 PRO A O 1
ATOM 1775 N N . GLN A 1 220 ? -34.696 1.084 75.028 1.00 61.16 220 GLN A N 1
ATOM 1776 C CA . GLN A 1 220 ? -33.671 1.760 75.832 1.00 61.16 220 GLN A CA 1
ATOM 1777 C C . GLN A 1 220 ? -34.107 3.152 76.304 1.00 61.16 220 GLN A C 1
ATOM 1779 O O . GLN 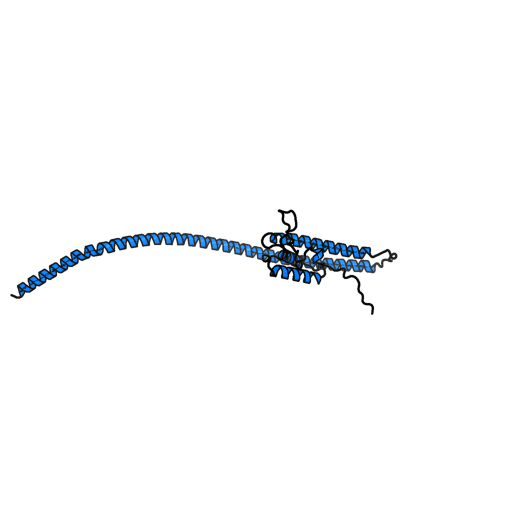A 1 220 ? -33.883 3.496 77.471 1.00 61.16 220 GLN A O 1
ATOM 1784 N N . LYS A 1 221 ? -34.740 3.952 75.436 1.00 64.94 221 LYS A N 1
ATOM 1785 C CA . LYS A 1 221 ? -35.287 5.270 75.806 1.00 64.94 221 LYS A CA 1
ATOM 1786 C C . LYS A 1 221 ? -36.360 5.129 76.891 1.00 64.94 221 LYS A C 1
ATOM 1788 O O . LYS A 1 221 ? -36.317 5.868 77.876 1.00 64.94 221 LYS A O 1
ATOM 1793 N N . VAL A 1 222 ? -37.232 4.123 76.783 1.00 66.31 222 VAL A N 1
ATOM 1794 C CA . VAL A 1 222 ? -38.255 3.809 77.798 1.00 66.31 222 VAL A CA 1
ATOM 1795 C C . VAL A 1 222 ? -37.621 3.413 79.137 1.00 66.31 222 VAL A C 1
ATOM 1797 O O . VAL A 1 222 ? -37.958 4.002 80.165 1.00 66.31 222 VAL A O 1
ATOM 1800 N N . LYS A 1 223 ? -36.640 2.497 79.149 1.00 67.88 223 LYS A N 1
ATOM 1801 C CA . LYS A 1 223 ? -35.921 2.116 80.381 1.00 67.88 223 LYS A CA 1
ATOM 1802 C C . LYS A 1 223 ? -35.210 3.312 81.025 1.00 67.88 223 LYS A C 1
ATOM 1804 O O . LYS A 1 223 ? -35.351 3.529 82.226 1.00 67.88 223 LYS A O 1
ATOM 1809 N N . ARG A 1 224 ? -34.487 4.136 80.254 1.00 67.94 224 ARG A N 1
ATOM 1810 C CA . ARG A 1 224 ? -33.828 5.350 80.784 1.00 67.94 224 ARG A CA 1
ATOM 1811 C C . ARG A 1 224 ? -34.839 6.360 81.339 1.00 67.94 224 ARG A C 1
ATOM 1813 O O . ARG A 1 224 ? -34.577 6.965 82.378 1.00 67.94 224 ARG A O 1
ATOM 1820 N N . GLY A 1 225 ? -35.981 6.540 80.676 1.00 71.00 225 GLY A N 1
ATOM 1821 C CA . GLY A 1 225 ? -37.074 7.396 81.145 1.00 71.00 225 GLY A CA 1
ATOM 1822 C C . GLY A 1 225 ? -37.666 6.916 82.472 1.00 71.00 225 GLY A C 1
ATOM 1823 O O . GLY A 1 225 ? -37.820 7.717 83.396 1.00 71.00 225 GLY A O 1
ATOM 1824 N N . PHE A 1 226 ? -37.900 5.607 82.598 1.00 77.06 226 PHE A N 1
ATOM 1825 C CA . PHE A 1 226 ? -38.383 4.966 83.822 1.00 77.06 226 PHE A CA 1
ATOM 1826 C C . PHE A 1 226 ? -37.429 5.185 85.005 1.00 77.06 226 PHE A C 1
ATOM 1828 O O . PHE A 1 226 ? -37.850 5.707 86.037 1.00 77.06 226 PHE A O 1
ATOM 1835 N N . TRP A 1 227 ? -36.130 4.905 84.847 1.00 75.81 227 TRP A N 1
ATOM 1836 C CA . TRP A 1 227 ? 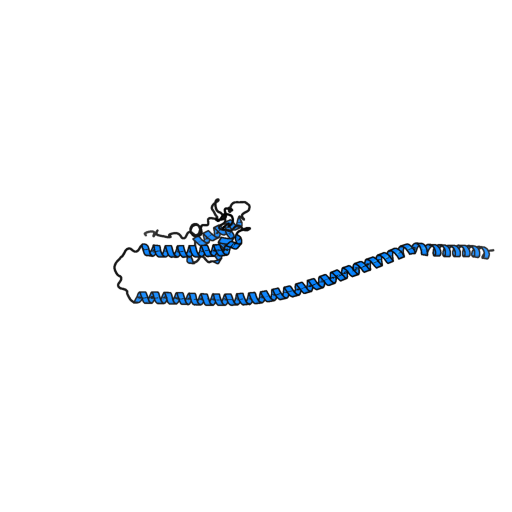-35.139 5.122 85.913 1.00 75.81 227 TRP A CA 1
ATOM 1837 C C . TRP A 1 227 ? -34.988 6.603 86.298 1.00 75.81 227 TRP A C 1
ATOM 1839 O O . TRP A 1 227 ? -34.881 6.926 87.482 1.00 75.81 227 TRP A O 1
ATOM 1849 N N . ARG A 1 228 ? -35.065 7.535 85.333 1.00 72.31 228 ARG A N 1
ATOM 1850 C CA . ARG A 1 228 ? -35.077 8.986 85.617 1.00 72.31 228 ARG A CA 1
ATOM 1851 C C . ARG A 1 228 ? -36.333 9.433 86.368 1.00 72.31 228 ARG A C 1
ATOM 1853 O O . ARG A 1 228 ? -36.264 10.364 87.172 1.00 72.31 228 ARG A O 1
ATOM 1860 N N . ALA A 1 229 ? -37.488 8.835 86.087 1.00 73.06 229 ALA A N 1
ATOM 1861 C CA . ALA A 1 229 ? -38.732 9.127 86.796 1.00 73.06 229 ALA A CA 1
ATOM 1862 C C . ALA A 1 229 ? -38.700 8.567 88.226 1.00 73.06 229 ALA A C 1
ATOM 1864 O O . ALA A 1 229 ? -39.046 9.282 89.169 1.00 73.06 229 ALA A O 1
ATOM 1865 N N . LEU A 1 230 ? -38.207 7.337 88.397 1.00 75.94 230 LEU A N 1
ATOM 1866 C CA . LEU A 1 230 ? -38.046 6.698 89.702 1.00 75.94 230 LEU A CA 1
ATOM 1867 C C . LEU A 1 230 ? -37.077 7.483 90.597 1.00 75.94 230 LEU A C 1
ATOM 1869 O O . LEU A 1 230 ? -37.425 7.822 91.726 1.00 75.94 230 LEU A O 1
ATOM 1873 N N . GLY A 1 231 ? -35.906 7.862 90.072 1.00 72.62 231 GLY A N 1
ATOM 1874 C CA . GLY A 1 231 ? -34.912 8.649 90.808 1.00 72.62 231 GLY A CA 1
ATOM 1875 C C . GLY A 1 231 ? -35.443 10.011 91.268 1.00 72.62 231 GLY A C 1
ATOM 1876 O O . GLY A 1 231 ? -35.189 10.428 92.396 1.00 72.62 231 GLY A O 1
ATOM 1877 N N . ARG A 1 232 ? -36.267 10.684 90.450 1.00 75.50 232 ARG A N 1
ATOM 1878 C CA . ARG A 1 232 ? -36.940 11.936 90.848 1.00 75.50 232 ARG A CA 1
ATOM 1879 C C . ARG A 1 232 ? -37.970 11.731 91.959 1.00 75.50 232 ARG A C 1
ATOM 1881 O O . ARG A 1 232 ? -38.102 12.594 92.825 1.00 75.50 232 ARG A O 1
ATOM 1888 N N . LYS A 1 233 ? -38.681 10.600 91.953 1.00 71.44 233 LYS A N 1
ATOM 1889 C CA . LYS A 1 233 ? -39.647 10.235 92.999 1.00 71.44 233 LYS A CA 1
ATOM 1890 C C . LYS A 1 233 ? -38.938 9.944 94.327 1.00 71.44 233 LYS A C 1
ATOM 1892 O O . LYS A 1 233 ? -39.314 10.521 95.341 1.00 71.44 233 LYS A O 1
ATOM 1897 N N . PHE A 1 234 ? -37.863 9.156 94.300 1.00 66.00 234 PHE A N 1
ATOM 1898 C CA . PHE A 1 234 ? -37.033 8.878 95.478 1.00 66.00 234 PHE A CA 1
ATOM 1899 C C . PHE A 1 234 ? -36.358 10.139 96.038 1.00 66.00 234 PHE A C 1
ATOM 1901 O O . PHE A 1 234 ? -36.393 10.371 97.243 1.00 66.00 234 PHE A O 1
ATOM 1908 N N . SER A 1 235 ? -35.830 11.015 95.177 1.00 67.19 235 SER A N 1
ATOM 1909 C CA . SER A 1 235 ? -35.198 12.274 95.606 1.00 67.19 235 SER A CA 1
ATOM 1910 C C . SE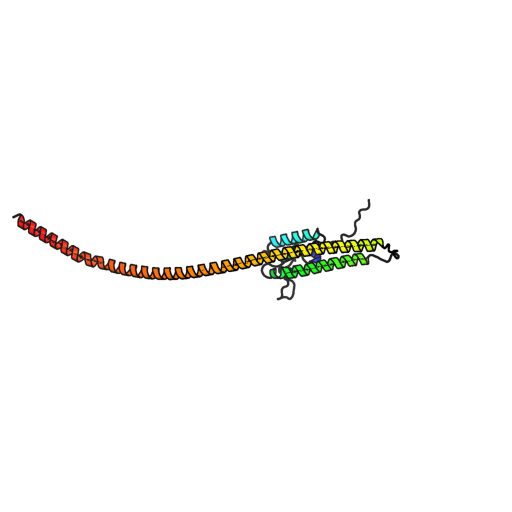R A 1 235 ? -36.188 13.268 96.239 1.00 67.19 235 SER A C 1
ATOM 1912 O O . SER A 1 235 ? -35.786 14.093 97.055 1.00 67.19 235 SER A O 1
ATOM 1914 N N . ARG A 1 236 ? -37.487 13.186 95.905 1.00 69.69 236 ARG A N 1
ATOM 1915 C CA . ARG A 1 236 ? -38.557 13.949 96.578 1.00 69.69 236 ARG A CA 1
ATOM 1916 C C . ARG A 1 236 ? -38.940 13.385 97.942 1.00 69.69 236 ARG A C 1
ATOM 1918 O O . ARG A 1 236 ? -39.323 14.160 98.808 1.00 69.69 236 ARG A O 1
ATOM 1925 N N . ILE A 1 237 ? -38.881 12.066 98.112 1.00 69.88 237 ILE A N 1
ATOM 1926 C CA . ILE A 1 237 ? -39.232 11.397 99.373 1.00 69.88 237 ILE A CA 1
ATOM 1927 C C . ILE A 1 237 ? -38.135 11.625 100.422 1.00 69.88 237 ILE A C 1
ATOM 1929 O O . ILE A 1 237 ? -38.455 11.884 101.570 1.00 69.88 237 ILE A O 1
ATOM 1933 N N . MET A 1 238 ? -36.863 11.634 100.016 1.00 60.94 238 MET A N 1
ATOM 1934 C CA . MET A 1 238 ? -35.701 11.833 100.903 1.00 60.94 238 MET A CA 1
ATOM 1935 C C . MET A 1 238 ? -35.445 13.298 101.327 1.00 60.94 238 MET A C 1
ATOM 1937 O O . MET A 1 238 ? -34.466 13.563 102.013 1.00 60.94 238 MET A O 1
ATOM 1941 N N . ARG A 1 239 ? -36.261 14.267 100.879 1.00 59.47 239 ARG A N 1
ATOM 1942 C CA . ARG A 1 239 ? -36.152 15.701 101.248 1.00 59.47 239 ARG A CA 1
ATOM 1943 C C . ARG A 1 239 ? -37.255 16.181 102.202 1.00 59.47 239 ARG A C 1
ATOM 1945 O O . ARG A 1 239 ? -37.362 17.384 102.429 1.00 59.47 239 ARG A O 1
ATOM 1952 N N . LYS A 1 240 ? -38.095 15.275 102.693 1.00 48.94 240 LYS A N 1
ATOM 1953 C CA . LYS A 1 240 ? -39.032 15.525 103.791 1.00 48.94 240 LYS A CA 1
ATOM 1954 C C . LYS A 1 240 ? -38.485 14.876 105.048 1.00 48.94 240 LYS A C 1
ATOM 1956 O O . LYS A 1 240 ? -38.717 15.467 106.118 1.00 48.94 240 LYS A O 1
#